Protein AF-A0A2N3EQJ9-F1 (afdb_monomer_lite)

Radius of gyration: 20.35 Å; chains: 1; bounding box: 54×27×64 Å

pLDDT: mean 93.15, std 9.68, range [48.84, 98.94]

Foldseek 3Di:
DAAEEQEEAAEDEEEFEDAAEREEFHHQAEYEHEYEYEFEGEQHESYEWEYAAEYEYDYHYEAEYQAERYEYEYEAYEYEYECAAAFEGEQYESYHAEYNHNYEYEYEYQYEAEYQAESYAHEYQAEEYEYEYEHEFEHAEALHESEEYYHNDQAHAYEYYYYYEAAFEYAHAEQYERYHAEYSYAHEYEYHYNHEQDYNDLRYQHESEAHEYENNAAYEYEALYEFETRQERYEYEYEHAHEYEYEYQEEYQPPHAHQHEDYHYEYEQYAYYYEYNEAAGHQAAPEAYEYNHNYAYYHYYDYFFAYNNVVPPPRPPHRYHYYYPNPHD

Sequence (329 aa):
ILATGTTVDVTRDGTVTGGTDGIVALAGDTASVTGTGDVSGTTGAGIVASGVNDVTVNRDGTVTGGTDGIVAETVDGALVVTAVQDVTGTTGAGIEAEAVGTGTVTVDGAGAVTGGLEGIFAQAQTGAVTVSGTGASTATDADGVAITGVIADGAATADLLIDRSGAITAQGSGASGGIVALNAGSGATTVITTGAVLLSDAGSTGAGILAQGTGGGAVAVTANGAVDGGATGIAAGAVGAGTVSVTTGAALGAGTAFVGNGIETVAEDGDTVITLGGDIFADADGINAVATGTGAVTVTGAGNVTGDADGSGDVTDDGISVTTASGAI

Structure (mmCIF, N/CA/C/O backbone):
data_AF-A0A2N3EQJ9-F1
#
_entry.id   AF-A0A2N3EQJ9-F1
#
loop_
_atom_site.group_PDB
_atom_site.id
_atom_site.type_symbol
_atom_site.label_atom_id
_atom_site.label_alt_id
_atom_site.label_comp_id
_atom_site.label_asym_id
_atom_site.label_entity_id
_atom_site.label_seq_id
_atom_site.pdbx_PDB_ins_code
_atom_site.Cartn_x
_atom_site.Cartn_y
_atom_site.Cartn_z
_atom_site.occupancy
_atom_site.B_iso_or_equiv
_atom_site.auth_seq_id
_atom_site.auth_comp_id
_atom_site.auth_asym_id
_atom_site.auth_atom_id
_atom_site.pdbx_PDB_model_num
ATOM 1 N N . ILE A 1 1 ? -17.750 3.365 22.486 1.00 93.69 1 ILE A N 1
ATOM 2 C CA . ILE A 1 1 ? -17.480 2.390 23.579 1.00 93.69 1 ILE A CA 1
ATOM 3 C C . ILE A 1 1 ? -16.052 2.617 24.036 1.00 93.69 1 ILE A C 1
ATOM 5 O O . ILE A 1 1 ? -15.219 2.803 23.168 1.00 93.69 1 ILE A O 1
ATOM 9 N N . LEU A 1 2 ? -15.775 2.620 25.341 1.00 97.25 2 LEU A N 1
ATOM 10 C CA . LEU A 1 2 ? -14.408 2.663 25.868 1.00 97.25 2 LEU A CA 1
ATOM 11 C C . LEU A 1 2 ? -14.199 1.458 26.785 1.00 97.25 2 LEU A C 1
ATOM 13 O O . LEU A 1 2 ? -14.944 1.296 27.752 1.00 97.25 2 LEU A O 1
ATOM 17 N N . ALA A 1 3 ? -13.206 0.633 26.471 1.00 97.56 3 ALA A N 1
ATOM 18 C CA . ALA A 1 3 ? -12.801 -0.519 27.259 1.00 97.56 3 ALA A CA 1
ATOM 19 C C . ALA A 1 3 ? -11.288 -0.469 27.500 1.00 97.56 3 ALA A C 1
ATOM 21 O O . ALA A 1 3 ? -10.511 -0.274 26.567 1.00 97.56 3 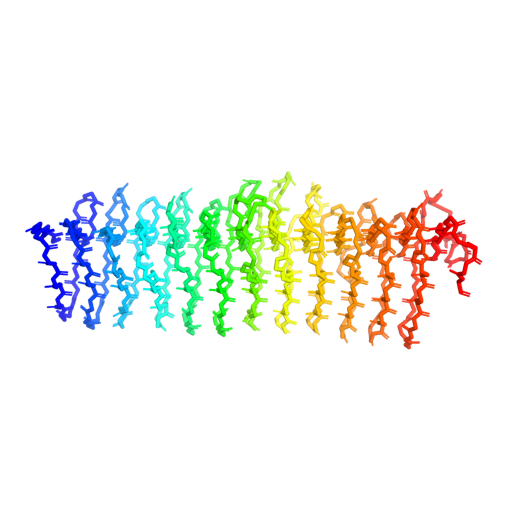ALA A O 1
ATOM 22 N N . THR A 1 4 ? -10.885 -0.630 28.760 1.00 98.19 4 THR A N 1
ATOM 23 C CA . THR A 1 4 ? -9.480 -0.661 29.171 1.00 98.19 4 THR A CA 1
ATOM 24 C C . THR A 1 4 ? -9.230 -1.835 30.114 1.00 98.19 4 THR A C 1
ATOM 26 O O . THR A 1 4 ? -10.112 -2.211 30.891 1.00 98.19 4 THR A O 1
ATOM 29 N N . GLY A 1 5 ? -8.045 -2.439 30.052 1.00 97.56 5 GLY A N 1
ATOM 30 C CA . GLY A 1 5 ? -7.717 -3.606 30.873 1.00 97.56 5 GLY A CA 1
ATOM 31 C C . GLY A 1 5 ? -6.385 -4.237 30.496 1.00 97.56 5 GLY A C 1
ATOM 32 O O . GLY A 1 5 ? -5.647 -3.694 29.686 1.00 97.56 5 GLY A O 1
ATOM 33 N N . THR A 1 6 ? -6.060 -5.386 31.089 1.00 97.62 6 THR A N 1
ATOM 34 C CA . THR A 1 6 ? -4.917 -6.196 30.635 1.00 97.62 6 THR A CA 1
ATOM 35 C C . THR A 1 6 ? -5.275 -6.885 29.324 1.00 97.62 6 THR A C 1
ATOM 37 O O . THR A 1 6 ? -4.623 -6.644 28.322 1.00 97.62 6 THR A O 1
ATOM 40 N N . THR A 1 7 ? -6.381 -7.627 29.316 1.00 98.12 7 THR A N 1
ATOM 41 C CA . THR A 1 7 ? -7.027 -8.146 28.106 1.00 98.12 7 THR A CA 1
ATOM 42 C C . THR A 1 7 ? -8.332 -7.395 27.896 1.00 98.12 7 THR A C 1
ATOM 44 O O . THR A 1 7 ? -9.098 -7.208 28.849 1.00 98.12 7 THR A O 1
ATOM 47 N N . VAL A 1 8 ? -8.584 -6.959 26.668 1.00 98.50 8 VAL A N 1
ATOM 48 C CA . VAL A 1 8 ? -9.807 -6.255 26.287 1.00 98.50 8 VAL A CA 1
ATOM 49 C C . VAL A 1 8 ? -10.469 -6.987 25.131 1.00 98.50 8 VAL A C 1
ATOM 51 O O . VAL A 1 8 ? -9.961 -6.961 24.020 1.00 98.50 8 VAL A O 1
ATOM 54 N N . ASP A 1 9 ? -11.645 -7.557 25.384 1.00 98.12 9 ASP A N 1
ATOM 55 C CA . ASP A 1 9 ? -12.506 -8.137 24.353 1.00 98.12 9 ASP A CA 1
ATOM 56 C C . ASP A 1 9 ? -13.793 -7.312 24.234 1.00 98.12 9 ASP A C 1
ATOM 58 O O . ASP A 1 9 ? -14.644 -7.307 25.130 1.00 98.12 9 ASP A O 1
ATOM 62 N N . VAL A 1 10 ? -13.951 -6.598 23.120 1.00 98.00 10 VAL A N 1
ATOM 63 C CA . VAL A 1 10 ? -15.170 -5.857 22.784 1.00 98.00 10 VAL A CA 1
ATOM 64 C C . VAL A 1 10 ? -15.923 -6.610 21.695 1.00 98.00 10 VAL A C 1
ATOM 66 O O . VAL A 1 10 ? -15.609 -6.491 20.516 1.00 98.00 10 VAL A O 1
ATOM 69 N N . THR A 1 11 ? -16.973 -7.337 22.077 1.00 97.06 11 THR A N 1
ATOM 70 C CA . THR A 1 11 ? -17.914 -7.950 21.125 1.00 97.06 11 THR A CA 1
ATOM 71 C C . THR A 1 11 ? -19.249 -7.220 21.176 1.00 97.06 11 THR A C 1
ATOM 73 O O . THR A 1 11 ? -19.951 -7.263 22.192 1.00 97.06 11 THR A O 1
ATOM 76 N N . ARG A 1 12 ? -19.621 -6.527 20.093 1.00 93.62 12 ARG A N 1
ATOM 77 C CA . ARG A 1 12 ? -20.864 -5.741 20.056 1.00 93.62 12 ARG A CA 1
ATOM 78 C C . ARG A 1 12 ? -21.582 -5.808 18.711 1.00 93.62 12 ARG A C 1
ATOM 80 O O . ARG A 1 12 ? -21.056 -5.342 17.707 1.00 93.62 12 ARG A O 1
ATOM 87 N N . ASP A 1 13 ? -22.839 -6.251 18.763 1.00 95.75 13 ASP A N 1
ATOM 88 C CA . ASP A 1 13 ? -23.757 -6.262 17.616 1.00 95.75 13 ASP A CA 1
ATOM 89 C C . ASP A 1 13 ? -24.617 -4.991 17.480 1.00 95.75 13 ASP A C 1
ATOM 91 O O . ASP A 1 13 ? -25.011 -4.376 18.465 1.00 95.75 13 ASP A O 1
ATOM 95 N N . GLY A 1 14 ? -25.021 -4.624 16.271 1.00 95.19 14 GLY A N 1
ATOM 96 C CA . GLY A 1 14 ? -25.748 -3.391 15.972 1.00 95.19 14 GLY A CA 1
ATOM 97 C C . GLY A 1 14 ? -24.866 -2.139 15.941 1.00 95.19 14 GLY A C 1
ATOM 98 O O . GLY A 1 14 ? -23.657 -2.190 16.159 1.00 95.19 14 GLY A O 1
ATOM 99 N N . THR A 1 15 ? -25.502 -1.001 15.658 1.00 97.69 15 THR A N 1
ATOM 100 C CA . THR A 1 15 ? -24.805 0.264 15.406 1.00 97.69 15 THR A CA 1
ATOM 101 C C . THR A 1 15 ? -24.168 0.849 16.669 1.00 97.69 15 THR A C 1
ATOM 103 O O . THR A 1 15 ? -24.809 0.944 17.723 1.00 97.69 15 THR A O 1
ATOM 106 N N . VAL A 1 16 ? -22.920 1.297 16.548 1.00 98.06 16 VAL A N 1
ATOM 107 C CA . VAL A 1 16 ? -22.188 2.065 17.557 1.00 98.06 16 VAL A CA 1
ATOM 108 C C . VAL A 1 16 ? -21.846 3.430 16.974 1.00 98.06 16 VAL A C 1
ATOM 110 O O . VAL A 1 16 ? -21.212 3.522 15.931 1.00 98.06 16 VAL A O 1
ATOM 113 N N . THR A 1 17 ? -22.222 4.498 17.670 1.00 97.69 17 THR A N 1
ATOM 114 C CA . THR A 1 17 ? -21.826 5.863 17.308 1.00 97.69 17 THR A CA 1
ATOM 115 C C . THR A 1 17 ? -21.203 6.525 18.523 1.00 97.69 17 THR A C 1
ATOM 117 O O . THR A 1 17 ? -21.845 6.638 19.571 1.00 97.69 17 THR A O 1
ATOM 120 N N . GLY A 1 18 ? -19.945 6.926 18.401 1.00 96.31 18 GLY A N 1
ATOM 121 C CA . GLY A 1 18 ? -19.240 7.702 19.408 1.00 96.31 18 GLY A CA 1
ATOM 122 C C . GLY A 1 18 ? -19.034 9.144 18.965 1.00 96.31 18 GLY A C 1
ATOM 123 O O . GLY A 1 18 ? -19.022 9.436 17.775 1.00 96.31 18 GLY A O 1
ATOM 124 N N . GLY A 1 19 ? -18.892 10.054 19.934 1.00 94.38 19 GLY A N 1
ATOM 125 C CA . GLY A 1 19 ? -18.573 11.456 19.655 1.00 94.38 19 GLY A CA 1
ATOM 126 C C . GLY A 1 19 ? -17.197 11.568 19.003 1.00 94.38 19 GLY A C 1
ATOM 127 O O . GLY A 1 19 ? -17.099 11.796 17.806 1.00 94.38 19 GLY A O 1
ATOM 128 N N . THR A 1 20 ? -16.131 11.343 19.766 1.00 97.19 20 THR A N 1
ATOM 129 C CA . THR A 1 20 ? -14.784 11.282 19.187 1.00 97.19 20 THR A CA 1
ATOM 130 C C . THR A 1 20 ? -14.608 9.977 18.419 1.00 97.19 20 THR A C 1
ATOM 132 O O . THR A 1 20 ? -14.697 9.984 17.194 1.00 97.19 20 THR A O 1
ATOM 135 N N . ASP A 1 21 ? -14.494 8.865 19.146 1.00 98.44 21 ASP A N 1
ATOM 136 C CA . ASP A 1 21 ? -14.239 7.547 18.568 1.00 98.44 21 ASP A CA 1
ATOM 137 C C . ASP A 1 21 ? -15.435 6.610 18.742 1.00 98.44 21 ASP A C 1
ATOM 139 O O . ASP A 1 21 ? -16.114 6.641 19.778 1.00 98.44 21 ASP A O 1
ATOM 143 N N . GLY A 1 22 ? -15.681 5.739 17.762 1.00 98.38 22 GLY A N 1
ATOM 144 C CA . GLY A 1 22 ? -16.775 4.767 17.815 1.00 98.38 22 GLY A CA 1
ATOM 145 C C . GLY A 1 22 ? -16.549 3.699 18.888 1.00 98.38 22 GLY A C 1
ATOM 146 O O . GLY A 1 22 ? -17.322 3.590 19.851 1.00 98.38 22 GLY A O 1
ATOM 147 N N . ILE A 1 23 ? -15.476 2.920 18.760 1.00 98.69 23 ILE A N 1
ATOM 148 C CA . ILE A 1 23 ? -15.026 1.917 19.739 1.00 98.69 23 ILE A CA 1
ATOM 149 C C . ILE A 1 23 ? -13.556 2.166 20.075 1.00 98.69 23 ILE A C 1
ATOM 151 O O . ILE A 1 23 ? -12.748 2.334 19.179 1.00 98.69 23 ILE A O 1
ATOM 155 N N . VAL A 1 24 ? -13.211 2.134 21.361 1.00 98.62 24 VAL A N 1
ATOM 156 C CA . VAL A 1 24 ? -11.841 2.251 21.866 1.00 98.62 24 VAL A CA 1
ATOM 157 C C . VAL A 1 24 ? -11.557 1.062 22.783 1.00 98.62 24 VAL A C 1
ATOM 159 O O . VAL A 1 24 ? -12.223 0.907 23.813 1.00 98.62 24 VAL A O 1
ATOM 162 N N . ALA A 1 25 ? -10.592 0.227 22.405 1.00 98.62 25 ALA A N 1
ATOM 163 C CA . ALA A 1 25 ? -10.136 -0.957 23.127 1.00 98.62 25 ALA A CA 1
ATOM 164 C C . ALA A 1 25 ? -8.636 -0.832 23.436 1.00 98.62 25 ALA A C 1
ATOM 166 O O . ALA A 1 25 ? -7.800 -1.069 22.570 1.00 98.62 25 ALA A O 1
ATOM 167 N N . LEU A 1 26 ? -8.295 -0.444 24.669 1.00 98.50 26 LEU A N 1
ATOM 168 C CA . LEU A 1 26 ? -6.904 -0.248 25.097 1.00 98.50 26 LEU A CA 1
ATOM 169 C C . LEU A 1 26 ? -6.502 -1.333 26.094 1.00 98.50 26 LEU A C 1
ATOM 171 O O . LEU A 1 26 ? -6.910 -1.309 27.261 1.00 98.50 26 LEU A O 1
ATOM 175 N N . ALA A 1 27 ? -5.707 -2.284 25.631 1.00 98.25 27 ALA A N 1
ATOM 176 C CA . ALA A 1 27 ? -5.209 -3.394 26.415 1.00 98.25 27 ALA A CA 1
ATOM 177 C C . ALA A 1 27 ? -3.749 -3.183 26.831 1.00 98.25 27 ALA A C 1
ATOM 179 O O . ALA A 1 27 ? -2.941 -2.633 26.092 1.00 98.25 27 ALA A O 1
ATOM 180 N N . GLY A 1 28 ? -3.394 -3.660 28.021 1.00 97.62 28 GLY A N 1
ATOM 181 C CA . GLY A 1 28 ? -1.996 -3.795 28.437 1.00 97.62 28 GLY A CA 1
ATOM 182 C C . GLY A 1 28 ? -1.311 -5.046 27.878 1.00 97.62 28 GLY A C 1
ATOM 183 O O . GLY A 1 28 ? -0.105 -5.179 28.031 1.00 97.62 28 GLY A O 1
ATOM 184 N N . ASP A 1 29 ? -2.078 -5.966 27.292 1.00 98.12 29 ASP A N 1
ATOM 185 C CA . ASP A 1 29 ? -1.626 -7.235 26.722 1.00 98.12 29 ASP A CA 1
ATOM 186 C C . ASP A 1 29 ? -2.327 -7.466 25.374 1.00 98.12 29 ASP A C 1
ATOM 188 O O . ASP A 1 29 ? -1.781 -7.101 24.341 1.00 98.12 29 ASP A O 1
ATOM 192 N N . THR A 1 30 ? -3.569 -7.955 25.366 1.00 98.31 30 THR A N 1
ATOM 193 C CA . THR A 1 30 ? -4.297 -8.349 24.144 1.00 98.31 30 THR A CA 1
ATOM 194 C C . THR A 1 30 ? -5.587 -7.554 23.950 1.00 98.31 30 THR A C 1
ATOM 196 O O . THR A 1 30 ? -6.361 -7.389 24.899 1.00 98.31 30 THR A O 1
ATOM 199 N N . ALA A 1 31 ? -5.849 -7.080 22.728 1.00 98.62 31 ALA A N 1
ATOM 200 C CA . ALA A 1 31 ? -7.066 -6.339 22.384 1.00 98.62 31 ALA A CA 1
ATOM 201 C C . ALA A 1 31 ? -7.824 -6.997 21.226 1.00 98.62 31 ALA A C 1
ATOM 203 O O . ALA A 1 31 ? -7.252 -7.323 20.192 1.00 98.62 31 ALA A O 1
ATOM 204 N N . SER A 1 32 ? -9.138 -7.138 21.364 1.00 98.56 32 SER A N 1
ATOM 205 C CA . SER A 1 32 ? -10.013 -7.675 20.327 1.00 98.56 32 SER A CA 1
ATOM 206 C C . SER A 1 32 ? -11.267 -6.825 20.177 1.00 98.56 32 SER A C 1
ATOM 208 O O . SER A 1 32 ? -11.946 -6.511 21.158 1.00 98.56 32 SER A O 1
ATOM 210 N N . VAL A 1 33 ? -11.605 -6.465 18.940 1.00 98.62 33 VAL A N 1
ATOM 211 C CA . VAL A 1 33 ? -12.857 -5.792 18.579 1.00 98.62 33 VAL A CA 1
ATOM 212 C C . VAL A 1 33 ? -13.576 -6.615 17.516 1.00 98.62 33 VAL A C 1
ATOM 214 O O . VAL A 1 33 ? -13.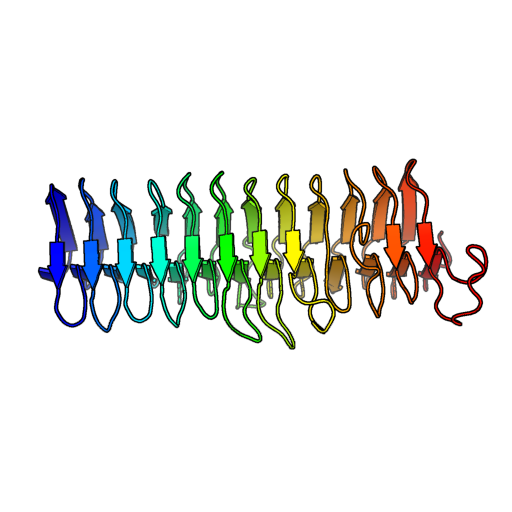102 -6.761 16.391 1.00 98.62 33 VAL A O 1
ATOM 217 N N . THR A 1 34 ? -14.744 -7.149 17.873 1.00 98.12 34 THR A N 1
ATOM 218 C CA . THR A 1 34 ? -15.557 -8.036 17.028 1.00 98.12 34 THR A CA 1
ATOM 219 C C . THR A 1 34 ? -17.055 -7.714 17.107 1.00 98.12 34 THR A C 1
ATOM 221 O O . THR A 1 34 ? -17.507 -6.921 17.940 1.00 98.12 34 THR A O 1
ATOM 224 N N . GLY A 1 35 ? -17.854 -8.333 16.236 1.00 96.69 35 GLY A N 1
ATOM 225 C CA . GLY A 1 35 ? -19.320 -8.222 16.223 1.00 96.69 35 GLY A CA 1
ATOM 226 C C . GLY A 1 35 ? -19.881 -7.773 14.874 1.00 96.69 35 GLY A C 1
ATOM 227 O O . GLY A 1 35 ? -19.134 -7.657 13.899 1.00 96.69 35 GLY A O 1
ATOM 228 N N . THR A 1 36 ? -21.193 -7.511 14.838 1.00 97.12 36 THR A N 1
ATOM 229 C CA . THR A 1 36 ? -21.965 -7.181 13.613 1.00 97.12 36 THR A CA 1
ATOM 230 C C . THR A 1 36 ? -22.629 -5.793 13.632 1.00 97.12 36 THR A C 1
ATOM 232 O O . THR A 1 36 ? -22.979 -5.296 14.692 1.00 97.12 36 THR A O 1
ATOM 235 N N . GLY A 1 37 ? -22.802 -5.100 12.501 1.00 97.56 37 GLY A N 1
ATOM 236 C CA . GLY A 1 37 ? -23.393 -3.743 12.411 1.00 97.56 37 GLY A CA 1
ATOM 237 C C . GLY A 1 37 ? -22.393 -2.574 12.374 1.00 97.56 37 GLY A C 1
ATOM 238 O O . GLY A 1 37 ? -21.197 -2.769 12.532 1.00 97.56 37 GLY A O 1
ATOM 239 N N . ASP A 1 38 ? -22.865 -1.354 12.138 1.00 98.50 38 ASP A N 1
ATOM 240 C CA . ASP A 1 38 ? -21.956 -0.256 11.771 1.00 98.50 38 ASP A CA 1
ATOM 241 C C . ASP A 1 38 ? -21.285 0.409 12.980 1.00 98.50 38 ASP A C 1
ATOM 243 O O . ASP A 1 38 ? -21.875 0.516 14.059 1.00 98.50 38 ASP A O 1
ATOM 247 N N . VAL A 1 39 ? -20.065 0.910 12.802 1.00 98.75 39 VAL A N 1
ATOM 248 C CA . VAL A 1 39 ? -19.329 1.668 13.821 1.00 98.75 39 VAL A CA 1
ATOM 249 C C . VAL A 1 39 ? -18.940 3.028 13.259 1.00 98.75 39 VAL A C 1
ATOM 251 O O . VAL A 1 39 ? -18.337 3.110 12.196 1.00 98.75 39 VAL A O 1
ATOM 254 N N . SER A 1 40 ? -19.254 4.099 13.985 1.00 98.56 40 SER A N 1
ATOM 255 C CA . SER A 1 40 ? -18.893 5.461 13.599 1.00 98.56 40 SER A CA 1
ATOM 256 C C . SER A 1 40 ? -18.256 6.241 14.749 1.00 98.56 40 SER A C 1
ATOM 258 O O . SER A 1 40 ? -18.827 6.308 15.842 1.00 98.56 40 SER A O 1
ATOM 260 N N . GLY A 1 41 ? -17.097 6.850 14.494 1.00 98.38 41 GLY A N 1
ATOM 261 C CA . GLY A 1 41 ? -16.531 7.949 15.283 1.00 98.38 41 GLY A CA 1
ATOM 262 C C . GLY A 1 41 ? -16.716 9.262 14.527 1.00 98.38 41 GLY A C 1
ATOM 263 O O . GLY A 1 41 ? -16.362 9.341 13.354 1.00 98.38 41 GLY A O 1
ATOM 264 N N . THR A 1 42 ? -17.318 10.287 15.146 1.00 97.25 42 THR A N 1
ATOM 265 C CA . THR A 1 42 ? -17.690 11.499 14.384 1.00 97.25 42 THR A CA 1
ATOM 266 C C . THR A 1 42 ? -16.528 12.448 14.120 1.00 97.25 42 THR A C 1
ATOM 268 O O . THR A 1 42 ? -16.537 13.125 13.096 1.00 97.25 42 THR A O 1
ATOM 271 N N . THR A 1 43 ? -15.540 12.518 15.017 1.00 97.81 43 THR A N 1
ATOM 272 C CA . THR A 1 43 ? -14.376 13.410 14.844 1.00 97.81 43 THR A CA 1
ATOM 273 C C . THR A 1 43 ? -13.029 12.708 14.943 1.00 97.81 43 THR A C 1
ATOM 275 O O . THR A 1 43 ? -12.035 13.324 14.591 1.00 97.81 43 THR A O 1
ATOM 278 N N . GLY A 1 44 ? -12.983 11.490 15.481 1.00 98.31 44 GLY A N 1
ATOM 279 C CA . GLY A 1 44 ? -11.783 10.662 15.592 1.00 98.31 44 GLY A CA 1
ATOM 280 C C . GLY A 1 44 ? -11.950 9.379 14.791 1.00 98.31 44 GLY A C 1
ATOM 281 O O . GLY A 1 44 ? -12.576 9.392 13.726 1.00 98.31 44 GLY A O 1
ATOM 282 N N . ALA A 1 45 ? -11.440 8.273 15.318 1.00 98.75 45 ALA A N 1
ATOM 283 C CA . ALA A 1 45 ? -11.443 7.012 14.602 1.00 98.75 45 ALA A CA 1
ATOM 284 C C . ALA A 1 45 ? -12.778 6.263 14.726 1.00 98.75 45 ALA A C 1
ATOM 286 O O . ALA A 1 45 ? -13.487 6.344 15.736 1.00 98.75 45 ALA A O 1
ATOM 287 N N . GLY A 1 46 ? -13.125 5.462 13.721 1.00 98.75 46 GLY A N 1
ATOM 288 C CA . GLY A 1 46 ? -14.225 4.506 13.856 1.00 98.75 46 GLY A CA 1
ATOM 289 C C . GLY A 1 46 ? -13.929 3.497 14.969 1.00 98.75 46 GLY A C 1
ATOM 290 O O . GLY A 1 46 ? -14.716 3.337 15.910 1.00 98.75 46 GLY A O 1
ATOM 291 N N . ILE A 1 47 ? -12.762 2.858 14.895 1.00 98.88 47 ILE A N 1
ATOM 292 C CA . ILE A 1 47 ? -12.260 1.909 15.895 1.00 98.88 47 ILE A CA 1
ATOM 293 C C . ILE A 1 47 ? -10.810 2.250 16.245 1.00 98.88 47 ILE A C 1
ATOM 295 O O . ILE A 1 47 ? -9.999 2.448 15.351 1.00 98.88 47 ILE A O 1
ATOM 299 N N . VAL A 1 48 ? -10.486 2.242 17.537 1.00 98.81 48 VAL A N 1
ATOM 300 C CA . VAL A 1 48 ? -9.118 2.236 18.070 1.00 98.81 48 VAL A CA 1
ATOM 301 C C . VAL A 1 48 ? -8.911 0.942 18.852 1.00 98.81 48 VAL A C 1
ATOM 303 O O . VAL A 1 48 ? -9.674 0.665 19.784 1.00 98.81 48 VAL A O 1
ATOM 306 N N . ALA A 1 49 ? -7.892 0.159 18.506 1.00 98.75 49 ALA A N 1
ATOM 307 C CA . ALA A 1 49 ? -7.509 -1.058 19.220 1.00 98.75 49 ALA A CA 1
ATOM 308 C C . ALA A 1 49 ? -5.993 -1.088 19.457 1.00 98.75 49 ALA A C 1
ATOM 310 O O . ALA A 1 49 ? -5.221 -0.988 18.515 1.00 98.75 49 ALA A O 1
ATOM 311 N N . SER A 1 50 ? -5.558 -1.234 20.708 1.00 98.62 50 SER A N 1
ATOM 312 C CA . SER A 1 50 ? -4.131 -1.233 21.055 1.00 98.62 50 SER A CA 1
ATOM 313 C C . SER A 1 50 ? -3.819 -2.273 22.128 1.00 98.62 50 SER A C 1
ATOM 315 O O . SER A 1 50 ? -4.617 -2.462 23.051 1.00 98.62 50 SER A O 1
ATOM 317 N N . GLY A 1 51 ? -2.676 -2.946 22.001 1.00 98.25 51 GLY A N 1
ATOM 318 C CA . GLY A 1 51 ? -2.186 -3.981 22.912 1.00 98.25 51 GLY A CA 1
ATOM 319 C C . GLY A 1 51 ? -0.672 -4.176 22.802 1.00 98.25 51 GLY A C 1
ATOM 320 O O . GLY A 1 51 ? -0.037 -3.680 21.881 1.00 98.25 51 GLY A O 1
ATOM 321 N N . VAL A 1 52 ? -0.064 -4.894 23.746 1.00 98.12 52 VAL A N 1
ATOM 322 C CA . VAL A 1 52 ? 1.361 -5.277 23.656 1.00 98.12 52 VAL A CA 1
ATOM 323 C C . VAL A 1 52 ? 1.525 -6.521 22.790 1.00 98.12 52 VAL A C 1
ATOM 325 O O . VAL A 1 52 ? 2.433 -6.601 21.970 1.00 98.12 52 VAL A O 1
ATOM 328 N N . ASN A 1 53 ? 0.636 -7.489 22.970 1.00 98.06 53 ASN A N 1
ATOM 329 C CA . ASN A 1 53 ? 0.569 -8.722 22.212 1.00 98.06 53 ASN A CA 1
ATOM 330 C C . ASN A 1 53 ? -0.556 -8.612 21.176 1.00 98.06 53 ASN A C 1
ATOM 332 O O . ASN A 1 53 ? -0.713 -7.576 20.536 1.00 98.06 53 ASN A O 1
ATOM 336 N N . ASP A 1 54 ? -1.295 -9.689 20.940 1.00 98.50 54 ASP A N 1
ATOM 337 C CA . ASP A 1 54 ? -2.193 -9.771 19.797 1.00 98.50 54 ASP A CA 1
ATOM 338 C C . ASP A 1 54 ? -3.286 -8.696 19.825 1.00 98.50 54 ASP A C 1
ATOM 340 O O . ASP A 1 54 ? -3.972 -8.482 20.834 1.00 98.50 54 ASP A O 1
ATOM 344 N N . VAL A 1 55 ? -3.461 -8.050 18.673 1.00 98.88 55 VAL A N 1
ATOM 345 C CA . VAL A 1 55 ? -4.524 -7.083 18.419 1.00 98.88 55 VAL A CA 1
ATOM 346 C C . VAL A 1 55 ? -5.339 -7.555 17.231 1.00 98.88 55 VAL A C 1
ATOM 348 O O . VAL A 1 55 ? -4.813 -7.794 16.151 1.00 98.88 55 VAL A O 1
ATOM 351 N N . THR A 1 56 ? -6.642 -7.722 17.421 1.00 98.75 56 THR A N 1
ATOM 352 C CA . THR A 1 56 ? -7.551 -8.169 16.362 1.00 98.75 56 THR A CA 1
ATOM 353 C C . THR A 1 56 ? -8.712 -7.201 16.209 1.00 98.75 56 THR A C 1
ATOM 355 O O . THR A 1 56 ? -9.443 -6.933 17.160 1.00 98.75 56 THR A O 1
ATOM 358 N N . VAL A 1 57 ? -8.943 -6.731 14.988 1.00 98.81 57 VAL A N 1
ATOM 359 C CA . VAL A 1 57 ? -10.154 -6.001 14.607 1.00 98.81 57 VAL A CA 1
ATOM 360 C C . VAL A 1 57 ? -10.823 -6.767 13.474 1.00 98.81 57 VAL A C 1
ATOM 362 O O . VAL A 1 57 ? -10.345 -6.772 12.347 1.00 98.81 57 VAL A O 1
ATOM 365 N N . ASN A 1 58 ? -11.940 -7.428 13.767 1.00 98.06 58 ASN A N 1
ATOM 366 C CA . ASN A 1 58 ? -12.711 -8.176 12.776 1.00 98.06 58 ASN A CA 1
ATOM 367 C C . ASN A 1 58 ? -14.187 -7.821 12.923 1.00 98.06 58 ASN A C 1
ATOM 369 O O . ASN A 1 58 ? -14.911 -8.391 13.749 1.00 98.06 58 ASN A O 1
ATOM 373 N N . ARG A 1 59 ? -14.611 -6.814 12.157 1.00 96.12 59 ARG A N 1
ATOM 374 C CA . ARG A 1 59 ? -15.919 -6.191 12.311 1.00 96.12 59 ARG A CA 1
ATOM 375 C C . ARG A 1 59 ? -16.779 -6.401 11.074 1.00 96.12 59 ARG A C 1
ATOM 377 O O . ARG A 1 59 ? -16.458 -5.915 9.999 1.00 96.12 59 ARG A O 1
ATOM 384 N N . ASP A 1 60 ? -17.916 -7.070 11.257 1.00 96.81 60 ASP A N 1
ATOM 385 C CA . ASP A 1 60 ? -18.893 -7.305 10.190 1.00 96.81 60 ASP A CA 1
ATOM 386 C C . ASP A 1 60 ? -19.935 -6.177 10.143 1.00 96.81 60 ASP A C 1
ATOM 388 O O . ASP A 1 60 ? -21.049 -6.270 10.663 1.00 96.81 60 ASP A O 1
ATOM 392 N N . GLY A 1 61 ? -19.516 -5.032 9.623 1.00 97.62 61 GLY A N 1
ATOM 393 C CA . GLY A 1 61 ? -20.339 -3.843 9.425 1.00 97.62 61 GLY A CA 1
ATOM 394 C C . GLY A 1 61 ? -19.468 -2.671 9.009 1.00 97.62 61 GLY A C 1
ATOM 395 O O . GLY A 1 61 ? -18.248 -2.736 9.166 1.00 97.62 61 GLY A O 1
ATOM 396 N N . THR A 1 62 ? -20.065 -1.622 8.444 1.00 98.50 62 THR A N 1
ATOM 397 C CA . THR A 1 62 ? -19.253 -0.516 7.924 1.00 98.50 62 THR A CA 1
ATOM 398 C C . THR A 1 62 ? -18.590 0.229 9.074 1.00 98.50 62 THR A C 1
ATOM 400 O O . THR A 1 62 ? -19.243 0.500 10.087 1.00 98.50 62 THR A O 1
ATOM 403 N N . VAL A 1 63 ? -17.322 0.593 8.916 1.00 98.88 63 VAL A N 1
ATOM 404 C CA . VAL A 1 63 ? -16.585 1.383 9.906 1.00 98.88 63 VAL A CA 1
ATOM 405 C C . VAL A 1 63 ? -16.269 2.750 9.318 1.00 98.88 63 VAL A C 1
ATOM 407 O O . VAL A 1 63 ? -15.705 2.848 8.234 1.00 98.88 63 VAL A O 1
ATOM 410 N N . THR A 1 64 ? -16.624 3.819 10.024 1.00 98.81 64 THR A N 1
ATOM 411 C CA . THR A 1 64 ? -16.380 5.193 9.568 1.00 98.81 64 THR A CA 1
ATOM 412 C C . THR A 1 64 ? -15.766 6.036 10.677 1.00 98.81 64 THR A C 1
ATOM 414 O O . THR A 1 64 ? -16.334 6.132 11.765 1.00 98.81 64 THR A O 1
ATOM 417 N N . GLY A 1 65 ? -14.647 6.693 10.397 1.00 98.75 65 GLY A N 1
ATOM 418 C CA . GLY A 1 65 ? -14.066 7.710 11.267 1.00 98.75 65 GLY A CA 1
ATOM 419 C C . GLY A 1 65 ? -13.988 9.080 10.610 1.00 98.75 65 GLY A C 1
ATOM 420 O O . GLY A 1 65 ? -13.874 9.218 9.389 1.00 98.75 65 GLY A O 1
ATOM 421 N N . GLY A 1 66 ? -14.041 10.107 11.454 1.00 98.50 66 GLY A N 1
ATOM 422 C CA . GLY A 1 66 ? -13.764 11.485 11.071 1.00 98.50 66 GLY A CA 1
ATOM 423 C C . GLY A 1 66 ? -12.290 11.710 10.726 1.00 98.50 66 GLY A C 1
ATOM 424 O O . GLY A 1 66 ? -12.016 12.499 9.830 1.00 98.50 66 GLY A O 1
ATOM 425 N N . THR A 1 67 ? -11.363 10.996 11.376 1.00 98.38 67 THR A N 1
ATOM 426 C CA . THR A 1 67 ? -9.955 10.925 10.946 1.00 98.38 67 THR A CA 1
ATOM 427 C C . THR A 1 67 ? -9.713 9.617 10.210 1.00 98.38 67 THR A C 1
ATOM 429 O O . THR A 1 67 ? -9.680 9.618 8.979 1.00 98.38 67 THR A O 1
ATOM 432 N N . ASP A 1 68 ? -9.683 8.514 10.952 1.00 98.88 68 ASP A N 1
ATOM 433 C CA . ASP A 1 68 ? -9.262 7.198 10.483 1.00 98.88 68 ASP A CA 1
ATOM 434 C C . ASP A 1 68 ? -10.402 6.194 10.608 1.00 98.88 68 ASP A C 1
ATOM 436 O O . ASP A 1 68 ? -11.168 6.223 11.572 1.00 98.88 68 ASP A O 1
ATOM 440 N N . GLY A 1 69 ? -10.548 5.269 9.667 1.00 98.81 69 GLY A N 1
ATOM 441 C CA . GLY A 1 69 ? -11.566 4.229 9.810 1.00 98.81 69 GLY A CA 1
ATOM 442 C C . GLY A 1 69 ? -11.243 3.327 11.002 1.00 98.81 69 GLY A C 1
ATOM 443 O O . GLY A 1 69 ? -12.021 3.224 11.957 1.00 98.81 69 GLY A O 1
ATOM 444 N N . ILE A 1 70 ? -10.068 2.704 10.960 1.00 98.94 70 ILE A N 1
ATOM 445 C CA . ILE A 1 70 ? -9.548 1.818 12.003 1.00 98.94 70 ILE A CA 1
ATOM 446 C C . ILE A 1 70 ? -8.103 2.208 12.305 1.00 98.94 70 ILE A C 1
ATOM 448 O O . ILE A 1 70 ? -7.293 2.258 11.389 1.00 98.94 70 ILE A O 1
ATOM 452 N N . VAL A 1 71 ? -7.789 2.393 13.586 1.00 98.88 71 VAL A N 1
ATOM 453 C CA . VAL A 1 71 ? -6.422 2.4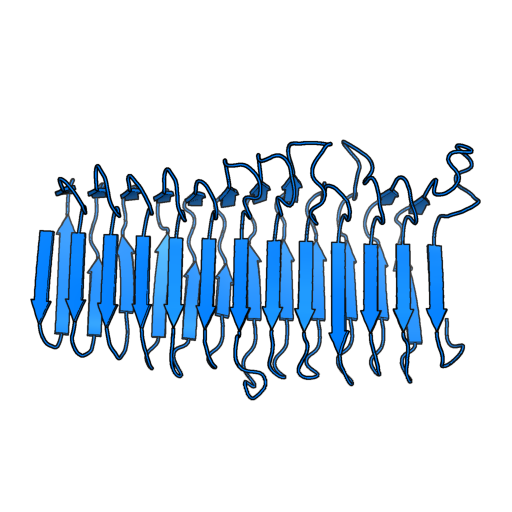78 14.110 1.00 98.88 71 VAL A CA 1
ATOM 454 C C . VAL A 1 71 ? -6.171 1.239 14.962 1.00 98.88 71 VAL A C 1
ATOM 456 O O . VAL A 1 71 ? -6.881 0.996 15.945 1.00 98.88 71 VAL A O 1
ATOM 459 N N . ALA A 1 72 ? -5.184 0.438 14.579 1.00 98.81 72 ALA A N 1
ATOM 460 C CA . ALA A 1 72 ? -4.754 -0.746 15.304 1.00 98.81 72 ALA A CA 1
ATOM 461 C C . ALA A 1 72 ? -3.249 -0.674 15.584 1.00 98.81 72 ALA A C 1
ATOM 463 O O . ALA A 1 72 ? -2.469 -0.387 14.681 1.00 98.81 72 ALA A O 1
ATOM 464 N N . GLU A 1 73 ? -2.845 -0.974 16.818 1.00 98.75 73 GLU A N 1
ATOM 465 C CA . GLU A 1 73 ? -1.440 -0.912 17.234 1.00 98.75 73 GLU A CA 1
ATOM 466 C C . GLU A 1 73 ? -1.062 -2.111 18.111 1.00 98.75 73 GLU A C 1
ATOM 468 O O . GLU A 1 73 ? -1.754 -2.417 19.083 1.00 98.75 73 GLU A O 1
ATOM 473 N N . THR A 1 74 ? 0.051 -2.775 17.804 1.00 98.56 74 THR A N 1
ATOM 474 C CA . THR A 1 74 ? 0.673 -3.787 18.670 1.00 98.56 74 THR A CA 1
ATOM 475 C C . THR A 1 74 ? 2.152 -3.485 18.902 1.00 98.56 74 THR A C 1
ATOM 477 O O . THR A 1 74 ? 2.771 -2.711 18.173 1.00 98.56 74 THR A O 1
ATOM 480 N N . VAL A 1 75 ? 2.754 -4.140 19.891 1.00 97.69 75 VAL A N 1
ATOM 481 C CA . VAL A 1 75 ? 4.208 -4.143 20.071 1.00 97.69 75 VAL A CA 1
ATOM 482 C C . VAL A 1 75 ? 4.788 -5.430 19.481 1.00 97.69 75 VAL A C 1
ATOM 484 O O . VAL A 1 75 ? 5.413 -5.412 18.421 1.00 97.69 75 VAL A O 1
ATOM 487 N N . ASP A 1 76 ? 4.540 -6.567 20.124 1.00 96.12 76 ASP A N 1
ATOM 488 C CA . ASP A 1 76 ? 5.228 -7.831 19.846 1.00 96.12 76 ASP A CA 1
ATOM 489 C C . ASP A 1 76 ? 4.313 -8.928 19.284 1.00 96.12 76 ASP A C 1
ATOM 491 O O . ASP A 1 76 ? 4.815 -9.951 18.810 1.00 96.12 76 ASP A O 1
ATOM 495 N N . GLY A 1 77 ? 2.989 -8.752 19.355 1.00 96.75 77 GLY A N 1
ATOM 496 C CA . GLY A 1 77 ? 2.010 -9.755 18.928 1.00 96.75 77 GLY A CA 1
ATOM 497 C C . GLY A 1 77 ? 1.580 -9.635 17.471 1.00 96.75 77 GLY A C 1
ATOM 498 O O . GLY A 1 77 ? 2.049 -8.790 16.714 1.00 96.75 77 GLY A O 1
ATOM 499 N N . ALA A 1 78 ? 0.669 -10.505 17.050 1.00 98.44 78 ALA A N 1
ATOM 500 C CA . ALA A 1 78 ? 0.056 -10.384 15.736 1.00 98.44 78 ALA A CA 1
ATOM 501 C C . ALA A 1 78 ? -1.025 -9.297 15.757 1.00 98.44 78 ALA A C 1
ATOM 503 O O . ALA A 1 78 ? -1.969 -9.359 16.546 1.00 98.44 78 ALA A O 1
ATOM 504 N N . LEU A 1 79 ? -0.907 -8.325 14.859 1.00 98.88 79 LEU A N 1
ATOM 505 C CA . LEU A 1 79 ? -1.958 -7.370 14.552 1.00 98.88 79 LEU A CA 1
ATOM 506 C C . LEU A 1 79 ? -2.700 -7.844 13.307 1.00 98.88 79 LEU A C 1
ATOM 508 O O . LEU A 1 79 ? -2.114 -7.976 12.232 1.00 98.88 79 LEU A O 1
ATOM 512 N N . VAL A 1 80 ? -4.000 -8.084 13.453 1.00 98.88 80 VAL A N 1
ATOM 513 C CA . VAL A 1 80 ? -4.884 -8.506 12.366 1.00 98.88 80 VAL A CA 1
ATOM 514 C C . VAL A 1 80 ? -6.067 -7.552 12.262 1.00 98.88 80 VAL A C 1
ATOM 516 O O . VAL A 1 80 ? -6.856 -7.429 13.200 1.00 98.88 80 VAL A O 1
ATOM 519 N N . VAL A 1 81 ? -6.227 -6.909 11.107 1.00 98.88 81 VAL A N 1
ATOM 520 C CA . VAL A 1 81 ? -7.423 -6.135 10.754 1.00 98.88 81 VAL A CA 1
ATOM 521 C C . VAL A 1 81 ? -8.097 -6.783 9.551 1.00 98.88 81 VAL A C 1
ATOM 523 O O . VAL A 1 81 ? -7.517 -6.835 8.471 1.00 98.88 81 VAL A O 1
ATOM 526 N N . THR A 1 82 ? -9.343 -7.218 9.720 1.00 98.62 82 THR A N 1
ATOM 527 C CA . THR A 1 82 ? -10.170 -7.757 8.635 1.00 98.62 82 THR A CA 1
ATOM 528 C C . THR A 1 82 ? -11.283 -6.774 8.288 1.00 98.62 82 THR A C 1
ATOM 530 O O . THR A 1 82 ? -12.270 -6.635 9.018 1.00 98.62 82 THR A O 1
ATOM 533 N N . ALA A 1 83 ? -11.150 -6.113 7.138 1.00 97.56 83 ALA A N 1
ATOM 534 C CA . ALA A 1 83 ? -12.173 -5.267 6.533 1.00 97.56 83 ALA A CA 1
ATOM 535 C C . ALA A 1 83 ? -13.242 -6.139 5.857 1.00 97.56 83 ALA A C 1
ATOM 537 O O . ALA A 1 83 ? -13.242 -6.348 4.641 1.00 97.56 83 ALA A O 1
ATOM 538 N N . VAL A 1 84 ? -14.143 -6.715 6.658 1.00 97.56 84 VAL A N 1
ATOM 539 C CA . VAL A 1 84 ? -15.250 -7.539 6.136 1.00 97.56 84 VAL A CA 1
ATOM 540 C C . VAL A 1 84 ? -16.156 -6.696 5.239 1.00 97.56 84 VAL A C 1
ATOM 542 O O . VAL A 1 84 ? -16.445 -7.083 4.110 1.00 97.56 84 VAL A O 1
ATOM 545 N N . GLN A 1 85 ? -16.542 -5.523 5.742 1.00 98.44 85 GLN A N 1
ATOM 546 C CA . GLN A 1 85 ? -17.330 -4.503 5.056 1.00 98.44 85 GLN A CA 1
ATOM 547 C C . GLN A 1 85 ? -16.496 -3.229 4.877 1.00 98.44 85 GLN A C 1
ATOM 549 O O . GLN A 1 85 ? -15.331 -3.182 5.272 1.00 98.44 85 GLN A O 1
ATOM 554 N N . ASP A 1 86 ? -17.091 -2.204 4.269 1.00 98.75 86 ASP A N 1
ATOM 555 C CA . ASP A 1 86 ? -16.373 -0.979 3.932 1.00 98.75 86 ASP A CA 1
ATOM 556 C C . ASP A 1 86 ? -15.831 -0.251 5.171 1.00 98.75 86 ASP A C 1
ATOM 558 O O . ASP A 1 86 ? -16.518 -0.100 6.188 1.00 98.75 86 ASP A O 1
ATOM 562 N N . VAL A 1 87 ? -14.598 0.234 5.052 1.00 98.94 87 VAL A N 1
ATOM 563 C CA . VAL A 1 87 ? -13.904 1.035 6.060 1.00 98.94 87 VAL A CA 1
ATOM 564 C C . VAL A 1 87 ? -13.577 2.397 5.458 1.00 98.94 87 VAL A C 1
ATOM 566 O O . VAL A 1 87 ? -13.058 2.491 4.347 1.00 98.94 87 VAL A O 1
ATOM 569 N N . THR A 1 88 ? -13.904 3.472 6.169 1.00 98.88 88 THR A N 1
ATOM 570 C CA . THR A 1 88 ? -13.693 4.847 5.703 1.00 98.88 88 THR A CA 1
ATOM 571 C C . THR A 1 88 ? -13.053 5.708 6.786 1.00 98.88 88 THR A C 1
ATOM 573 O O . THR A 1 88 ? -13.668 5.945 7.825 1.00 98.88 88 THR A O 1
ATOM 576 N N . GLY A 1 89 ? -11.850 6.209 6.522 1.00 98.75 89 GLY A N 1
ATOM 577 C CA . GLY A 1 89 ? -11.266 7.371 7.190 1.00 98.75 89 GLY A CA 1
ATOM 578 C C . GLY A 1 89 ? -11.498 8.608 6.331 1.00 98.75 89 GLY A C 1
ATOM 579 O O . GLY A 1 89 ? -11.348 8.551 5.114 1.00 98.75 89 GLY A O 1
ATOM 580 N N . THR A 1 90 ? -11.937 9.714 6.928 1.00 98.25 90 THR A N 1
ATOM 581 C CA . THR A 1 90 ? -12.309 10.901 6.138 1.00 98.25 90 THR A CA 1
ATOM 582 C C . THR A 1 90 ? -11.105 11.778 5.802 1.00 98.25 90 THR A C 1
ATOM 584 O O . THR A 1 90 ? -11.051 12.317 4.704 1.00 98.25 90 THR A O 1
ATOM 587 N N . THR A 1 91 ? -10.161 11.946 6.731 1.00 97.56 91 THR A N 1
ATOM 588 C CA . THR A 1 91 ? -8.978 12.809 6.529 1.00 97.56 91 THR A CA 1
ATOM 589 C C . THR A 1 91 ? -7.653 12.079 6.718 1.00 97.56 91 THR A C 1
ATOM 591 O O . THR A 1 91 ? -6.625 12.588 6.297 1.00 97.56 91 THR A O 1
ATOM 594 N N . GLY A 1 92 ? -7.658 10.941 7.411 1.00 97.94 92 GLY A N 1
ATOM 595 C CA . GLY A 1 92 ? -6.485 10.105 7.652 1.00 97.94 92 GLY A CA 1
ATOM 596 C C . GLY A 1 92 ? -6.579 8.804 6.868 1.00 97.94 92 GLY A C 1
ATOM 597 O O . GLY A 1 92 ? -7.066 8.792 5.732 1.00 97.94 92 GLY A O 1
ATOM 598 N N . ALA A 1 93 ? -6.150 7.712 7.487 1.00 98.75 93 ALA A N 1
ATOM 599 C CA . ALA A 1 93 ? -6.138 6.405 6.866 1.00 98.75 93 ALA A CA 1
ATOM 600 C C . ALA A 1 93 ? -7.522 5.740 6.894 1.00 98.75 93 ALA A C 1
ATOM 602 O O . ALA A 1 93 ? -8.270 5.826 7.869 1.00 98.75 93 ALA A O 1
ATOM 603 N N . GLY A 1 94 ? -7.870 4.976 5.861 1.00 98.81 94 GLY A N 1
ATOM 604 C CA . GLY A 1 94 ? -8.961 4.012 5.992 1.00 98.81 94 GLY A CA 1
ATOM 605 C C . GLY A 1 94 ? -8.633 3.004 7.094 1.00 98.81 94 GLY A C 1
ATOM 606 O O . GLY A 1 94 ? -9.406 2.826 8.037 1.00 98.81 94 GLY A O 1
ATOM 607 N N . ILE A 1 95 ? -7.452 2.396 7.008 1.00 98.94 95 ILE A N 1
ATOM 608 C CA . ILE A 1 95 ? -6.896 1.515 8.037 1.00 98.94 95 ILE A CA 1
ATOM 609 C C . ILE A 1 95 ? -5.448 1.914 8.304 1.00 98.94 95 ILE A C 1
ATOM 611 O O . ILE A 1 95 ? -4.632 1.874 7.388 1.00 98.94 95 ILE A O 1
ATOM 615 N N . GLU A 1 96 ? -5.137 2.218 9.558 1.00 98.88 96 GLU A N 1
ATOM 616 C CA . GLU A 1 96 ? -3.785 2.354 10.093 1.00 98.88 96 GLU A CA 1
ATOM 617 C C . GLU A 1 96 ? -3.495 1.147 10.995 1.00 98.88 96 GLU A C 1
ATOM 619 O O . GLU A 1 96 ? -4.205 0.899 11.973 1.00 98.88 96 GLU A O 1
ATOM 624 N N . ALA A 1 97 ? -2.494 0.351 10.628 1.00 98.88 97 ALA A N 1
ATOM 625 C CA . ALA A 1 97 ? -2.120 -0.883 11.307 1.00 98.88 97 ALA A CA 1
ATOM 626 C C . ALA A 1 97 ? -0.608 -0.909 11.559 1.00 98.88 97 ALA A C 1
ATOM 628 O O . ALA A 1 97 ? 0.177 -1.090 10.626 1.00 98.88 97 ALA A O 1
ATOM 629 N N . GLU A 1 98 ? -0.200 -0.757 12.817 1.00 98.75 98 GLU A N 1
ATOM 630 C CA . GLU A 1 98 ? 1.207 -0.594 13.188 1.00 98.75 98 GLU A CA 1
ATOM 631 C C . GLU A 1 98 ? 1.661 -1.613 14.244 1.00 98.75 98 GLU A C 1
ATOM 633 O O . GLU A 1 98 ? 1.019 -1.811 15.275 1.00 98.75 98 GLU A O 1
ATOM 638 N N . ALA A 1 99 ? 2.795 -2.269 13.996 1.00 98.50 99 ALA A N 1
ATOM 639 C CA . ALA A 1 99 ? 3.500 -3.100 14.965 1.00 98.50 99 ALA A CA 1
ATOM 640 C C . ALA A 1 99 ? 4.888 -2.514 15.252 1.00 98.50 99 ALA A C 1
ATOM 642 O O . ALA A 1 99 ? 5.796 -2.629 14.427 1.00 98.50 99 ALA A O 1
ATOM 643 N N . VAL A 1 100 ? 5.087 -1.923 16.432 1.00 97.00 100 VAL A N 1
ATOM 644 C CA . VAL A 1 100 ? 6.326 -1.184 16.762 1.00 97.00 100 VAL A CA 1
ATOM 645 C C . VAL A 1 100 ? 7.475 -2.061 17.293 1.00 97.00 100 VAL A C 1
ATOM 647 O O . VAL A 1 100 ? 8.586 -1.574 17.492 1.00 97.00 100 VAL A O 1
ATOM 650 N N . GLY A 1 101 ? 7.235 -3.354 17.535 1.00 96.25 101 GLY A N 1
ATOM 651 C CA . GLY A 1 101 ? 8.215 -4.327 18.035 1.00 96.25 101 GLY A CA 1
ATOM 652 C C . GLY A 1 101 ? 8.415 -5.515 17.088 1.00 96.25 101 GLY A C 1
ATOM 653 O O . GLY A 1 101 ? 8.746 -5.358 15.908 1.00 96.25 101 GLY A O 1
ATOM 654 N N . THR A 1 102 ? 8.260 -6.737 17.604 1.00 96.38 102 THR A N 1
ATOM 655 C CA . THR A 1 102 ? 8.396 -7.962 16.784 1.00 96.38 102 THR A CA 1
ATOM 656 C C . THR A 1 102 ? 7.109 -8.433 16.123 1.00 96.38 102 THR A C 1
ATOM 658 O O . THR A 1 102 ? 7.106 -9.473 15.461 1.00 96.38 102 THR A O 1
ATOM 661 N N . GLY A 1 103 ? 6.020 -7.694 16.319 1.00 97.62 103 GLY A N 1
ATOM 662 C CA . GLY A 1 103 ? 4.705 -8.065 15.831 1.00 97.62 103 GLY A CA 1
ATOM 663 C C . GLY A 1 103 ? 4.611 -8.149 14.312 1.00 97.62 103 GLY A C 1
ATOM 664 O O . GLY A 1 103 ? 5.305 -7.444 13.580 1.00 97.62 103 GLY A O 1
ATOM 665 N N . THR A 1 104 ? 3.726 -9.025 13.840 1.00 98.56 104 THR A N 1
ATOM 666 C CA . THR A 1 104 ? 3.354 -9.102 12.416 1.00 98.56 104 THR A CA 1
ATOM 667 C C . THR A 1 104 ? 2.112 -8.261 12.168 1.00 98.56 104 THR A C 1
ATOM 669 O O . THR A 1 104 ? 1.254 -8.185 13.046 1.00 98.56 104 THR A O 1
ATOM 672 N N . VAL A 1 105 ? 1.987 -7.680 10.978 1.00 98.94 105 VAL A N 1
ATOM 673 C CA . VAL A 1 105 ? 0.804 -6.917 10.566 1.00 98.94 105 VAL A CA 1
ATOM 674 C C . VAL A 1 105 ? 0.117 -7.618 9.409 1.00 98.94 105 VAL A C 1
ATOM 676 O O . VAL A 1 105 ? 0.721 -7.864 8.369 1.00 98.94 105 VAL A O 1
ATOM 679 N N . THR A 1 106 ? -1.164 -7.924 9.581 1.00 98.88 106 THR A N 1
ATOM 680 C CA . THR A 1 106 ? -2.037 -8.432 8.523 1.00 98.88 106 THR A CA 1
ATOM 681 C C . THR A 1 106 ? -3.254 -7.530 8.388 1.00 98.88 106 THR A C 1
ATOM 683 O O . THR A 1 106 ? -4.019 -7.368 9.337 1.00 98.88 106 THR A O 1
ATOM 686 N N . VAL A 1 107 ? -3.456 -6.979 7.196 1.00 98.88 107 VAL A N 1
ATOM 687 C CA . VAL A 1 107 ? -4.694 -6.301 6.803 1.00 98.88 107 VAL A CA 1
ATOM 688 C C . VAL A 1 107 ? -5.310 -7.091 5.656 1.00 98.88 107 VAL A C 1
ATOM 690 O O . VAL A 1 107 ? -4.686 -7.249 4.607 1.00 98.88 107 VAL A O 1
ATOM 693 N N . ASP A 1 108 ? -6.518 -7.614 5.835 1.00 98.31 108 ASP A N 1
ATOM 694 C CA . ASP A 1 108 ? -7.223 -8.388 4.813 1.00 98.31 108 ASP A CA 1
ATOM 695 C C . ASP A 1 108 ? -8.705 -8.004 4.694 1.00 98.31 108 ASP A C 1
ATOM 697 O O . ASP A 1 108 ? -9.204 -7.124 5.397 1.00 98.31 108 ASP A O 1
ATOM 701 N N . GLY A 1 109 ? -9.419 -8.638 3.761 1.00 97.12 109 GLY A N 1
ATOM 702 C CA . GLY A 1 109 ? -10.875 -8.530 3.668 1.00 97.12 109 GLY A CA 1
ATOM 703 C C . GLY A 1 109 ? -11.433 -8.191 2.286 1.00 97.12 109 GLY A C 1
ATOM 704 O O . GLY A 1 109 ? -10.721 -7.974 1.301 1.00 97.12 109 GLY A O 1
ATOM 705 N N . ALA A 1 110 ? -12.762 -8.202 2.203 1.00 97.75 110 ALA A N 1
ATOM 706 C CA . ALA A 1 110 ? -13.507 -7.976 0.966 1.00 97.75 110 ALA A CA 1
ATOM 707 C C . ALA A 1 110 ? -14.096 -6.562 0.862 1.00 97.75 110 ALA A C 1
ATOM 709 O O . ALA A 1 110 ? -14.446 -6.145 -0.242 1.00 97.75 110 ALA A O 1
ATOM 710 N N . GLY A 1 111 ? -14.186 -5.835 1.977 1.00 98.44 111 GLY A N 1
ATOM 711 C CA . GLY A 1 111 ? -14.674 -4.463 2.031 1.00 98.44 111 GLY A CA 1
ATOM 712 C C . GLY A 1 111 ? -13.763 -3.485 1.298 1.00 98.44 111 GLY A C 1
ATOM 713 O O . GLY A 1 111 ? -12.547 -3.693 1.191 1.00 98.44 111 GLY A O 1
ATOM 714 N N . ALA A 1 112 ? -14.355 -2.416 0.768 1.00 98.62 112 ALA A N 1
ATOM 715 C CA . ALA A 1 112 ? -13.586 -1.299 0.245 1.00 98.62 112 ALA A CA 1
ATOM 716 C C . ALA A 1 112 ? -12.966 -0.507 1.402 1.00 98.62 112 ALA A C 1
ATOM 718 O O . ALA A 1 112 ? -13.614 -0.263 2.417 1.00 98.62 112 ALA A O 1
ATOM 719 N N . VAL A 1 113 ? -11.721 -0.075 1.241 1.00 98.88 113 VAL A N 1
ATOM 720 C CA . VAL A 1 113 ? -11.022 0.746 2.226 1.00 98.88 113 VAL A CA 1
ATOM 721 C C . VAL A 1 113 ? -10.731 2.100 1.601 1.00 98.88 113 VAL A C 1
ATOM 723 O O . VAL A 1 113 ? -10.022 2.186 0.603 1.00 98.88 113 VAL A O 1
ATOM 726 N N . THR A 1 114 ? -11.307 3.154 2.167 1.00 98.75 114 THR A N 1
ATOM 727 C CA . THR A 1 114 ? -11.114 4.533 1.706 1.00 98.75 114 THR A CA 1
ATOM 728 C C . THR A 1 114 ? -10.494 5.358 2.819 1.00 98.75 114 THR A C 1
ATOM 730 O O . THR A 1 114 ? -10.999 5.332 3.939 1.00 98.75 114 THR A O 1
ATOM 733 N N . GLY A 1 115 ? -9.442 6.103 2.513 1.00 98.56 115 GLY A N 1
ATOM 734 C CA . GLY A 1 115 ? -8.919 7.149 3.381 1.00 98.56 115 GLY A CA 1
ATOM 735 C C . GLY A 1 115 ? -8.753 8.466 2.642 1.00 98.56 115 GLY A C 1
ATOM 736 O O . GLY A 1 115 ? -8.825 8.514 1.411 1.00 98.56 115 GLY A O 1
ATOM 737 N N . GLY A 1 116 ? -8.517 9.524 3.412 1.00 97.00 116 GLY A N 1
ATOM 738 C CA . GLY A 1 116 ? -8.080 10.811 2.886 1.00 97.00 116 GLY A CA 1
ATOM 739 C C . GLY A 1 116 ? -6.667 10.678 2.336 1.00 97.00 116 GLY A C 1
ATOM 740 O O . GLY A 1 116 ? -6.472 10.636 1.121 1.00 97.00 116 GLY A O 1
ATOM 741 N N . LEU A 1 117 ? -5.703 10.537 3.246 1.00 95.81 117 LEU A N 1
ATOM 742 C CA . LEU A 1 117 ? -4.281 10.416 2.926 1.00 95.81 117 LEU A CA 1
ATOM 743 C C . LEU A 1 117 ? -3.899 8.994 2.510 1.00 95.81 117 LEU A C 1
ATOM 745 O O . LEU A 1 117 ? -3.305 8.814 1.451 1.00 95.81 117 LEU A O 1
ATOM 749 N N . GLU A 1 118 ? -4.289 7.977 3.278 1.00 97.94 118 GLU A N 1
ATOM 750 C CA . GLU A 1 118 ? -3.977 6.585 2.956 1.00 97.94 118 GLU A CA 1
ATOM 751 C C . GLU A 1 118 ? -5.222 5.711 2.888 1.00 97.94 118 GLU A C 1
ATOM 753 O O . GLU A 1 118 ? -6.043 5.709 3.796 1.00 97.94 118 GLU A O 1
ATOM 758 N N . GLY A 1 119 ? -5.362 4.871 1.863 1.00 98.50 119 GLY A N 1
ATOM 759 C CA . GLY A 1 119 ? -6.374 3.813 1.936 1.00 98.50 119 GLY A CA 1
ATOM 760 C C . GLY A 1 119 ? -6.020 2.848 3.070 1.00 98.50 119 GLY A C 1
ATOM 761 O O . GLY A 1 119 ? -6.748 2.717 4.054 1.00 98.50 119 GLY A O 1
ATOM 762 N N . ILE A 1 120 ? -4.861 2.203 2.948 1.00 98.88 120 ILE A N 1
ATOM 763 C CA . ILE A 1 120 ? -4.308 1.289 3.952 1.00 98.88 120 ILE A CA 1
ATOM 764 C C . ILE A 1 120 ? -2.864 1.691 4.247 1.00 98.88 120 ILE A C 1
ATOM 766 O O . ILE A 1 120 ? -2.041 1.713 3.335 1.00 98.88 120 ILE A O 1
ATOM 770 N N . PHE A 1 121 ? -2.543 1.918 5.516 1.00 98.88 121 PHE A N 1
ATOM 771 C CA . PHE A 1 121 ? -1.182 1.998 6.031 1.00 98.88 121 PHE A CA 1
ATOM 772 C C . PHE A 1 121 ? -0.912 0.786 6.929 1.00 98.88 121 PHE A C 1
ATOM 774 O O . PHE A 1 121 ? -1.590 0.585 7.935 1.00 98.88 121 PHE A O 1
ATOM 781 N N . ALA A 1 122 ? 0.063 -0.038 6.551 1.00 98.88 122 ALA A N 1
ATOM 782 C CA . ALA A 1 122 ? 0.461 -1.234 7.282 1.00 98.88 122 ALA A CA 1
ATOM 783 C C . ALA A 1 122 ? 1.974 -1.224 7.523 1.00 98.88 122 ALA A C 1
ATOM 785 O O . ALA A 1 122 ? 2.761 -1.285 6.576 1.00 98.88 122 ALA A O 1
ATOM 786 N N . GLN A 1 123 ? 2.394 -1.173 8.784 1.00 98.75 123 GLN A N 1
ATOM 787 C CA . GLN A 1 123 ? 3.804 -1.094 9.152 1.00 98.75 123 GLN A CA 1
ATOM 788 C C . GLN A 1 123 ? 4.166 -2.097 10.240 1.00 98.75 123 GLN A C 1
ATOM 790 O O . GLN A 1 123 ? 3.506 -2.169 11.269 1.00 98.75 123 GLN A O 1
ATOM 795 N N . ALA A 1 124 ? 5.282 -2.798 10.061 1.00 98.69 124 ALA A N 1
ATOM 796 C CA . ALA A 1 124 ? 5.936 -3.530 11.134 1.00 98.69 124 ALA A CA 1
ATOM 797 C C . ALA A 1 124 ? 7.375 -3.045 11.317 1.00 98.69 124 ALA A C 1
ATOM 799 O O . ALA A 1 124 ? 8.084 -2.741 10.355 1.00 98.69 124 ALA A O 1
ATOM 800 N N . GLN A 1 125 ? 7.846 -3.015 12.561 1.00 97.94 125 GLN A N 1
ATOM 801 C CA . GLN A 1 125 ? 9.236 -2.689 12.842 1.00 97.94 125 GLN A CA 1
ATOM 802 C C . GLN A 1 125 ? 10.154 -3.822 12.369 1.00 97.94 125 GLN A C 1
ATOM 804 O O . GLN A 1 125 ? 11.094 -3.554 11.627 1.00 97.94 125 GLN A O 1
ATOM 809 N N . THR A 1 126 ? 9.875 -5.074 12.751 1.00 97.38 126 THR A N 1
ATOM 810 C CA . THR A 1 126 ? 10.680 -6.246 12.334 1.00 97.38 126 THR A CA 1
ATOM 811 C C . THR A 1 126 ? 9.875 -7.434 11.805 1.00 97.38 126 THR A C 1
ATOM 813 O O . THR A 1 126 ? 10.449 -8.300 11.138 1.00 97.38 126 THR A O 1
ATOM 816 N N . GLY A 1 127 ? 8.578 -7.514 12.117 1.00 98.19 127 GLY A N 1
ATOM 817 C CA . GLY A 1 127 ? 7.722 -8.610 11.672 1.00 98.19 127 GLY A CA 1
ATOM 818 C C . GLY A 1 127 ? 7.286 -8.482 10.214 1.00 98.19 127 GLY A C 1
ATOM 819 O O . GLY A 1 127 ? 7.553 -7.492 9.538 1.00 98.19 127 GLY A O 1
ATOM 820 N N . ALA A 1 128 ? 6.618 -9.524 9.722 1.00 98.56 128 ALA A N 1
ATOM 821 C CA . ALA A 1 128 ? 6.079 -9.537 8.368 1.00 98.56 128 ALA A CA 1
ATOM 822 C C . ALA A 1 128 ? 4.900 -8.568 8.242 1.00 98.56 128 ALA A C 1
ATOM 824 O O . ALA A 1 128 ? 4.126 -8.397 9.190 1.00 98.56 128 ALA A O 1
ATOM 825 N N . VAL A 1 129 ? 4.733 -8.007 7.048 1.00 98.88 129 VAL A N 1
ATOM 826 C CA . VAL A 1 129 ? 3.570 -7.191 6.686 1.00 98.88 129 VAL A CA 1
ATOM 827 C C . VAL A 1 129 ? 2.848 -7.868 5.536 1.00 98.88 129 VAL A C 1
ATOM 829 O O . VAL A 1 129 ? 3.454 -8.196 4.520 1.00 98.88 129 VAL A O 1
ATOM 832 N N . THR A 1 130 ? 1.549 -8.091 5.687 1.00 98.88 130 THR A N 1
ATOM 833 C CA . THR A 1 130 ? 0.680 -8.625 4.638 1.00 98.88 130 THR A CA 1
ATOM 834 C C . THR A 1 130 ? -0.542 -7.734 4.480 1.00 98.88 130 THR A C 1
ATOM 836 O O . THR A 1 130 ? -1.337 -7.597 5.403 1.00 98.88 130 THR A O 1
ATOM 839 N N . VAL A 1 131 ? -0.723 -7.162 3.293 1.00 98.88 131 VAL A N 1
ATOM 840 C CA . VAL A 1 131 ? -1.961 -6.488 2.890 1.00 98.88 131 VAL A CA 1
ATOM 841 C C . VAL A 1 131 ? -2.596 -7.312 1.785 1.00 98.88 131 VAL A C 1
ATOM 843 O O . VAL A 1 131 ? -1.983 -7.506 0.740 1.00 98.88 131 VAL A O 1
ATOM 846 N N . SER A 1 132 ? -3.809 -7.817 1.986 1.00 98.56 132 SER A N 1
ATOM 847 C CA . SER A 1 132 ? -4.462 -8.679 1.000 1.00 98.56 132 SER A CA 1
ATOM 848 C C . SER A 1 132 ? -5.969 -8.462 0.888 1.00 98.56 132 SER A C 1
ATOM 850 O O . SER A 1 132 ? -6.552 -7.649 1.602 1.00 98.56 132 SER A O 1
ATOM 852 N N . GLY A 1 133 ? -6.614 -9.150 -0.056 1.00 97.94 133 GLY A N 1
ATOM 853 C CA . GLY A 1 133 ? -8.075 -9.192 -0.164 1.00 97.94 133 GLY A CA 1
ATOM 854 C C . GLY A 1 133 ? -8.632 -8.717 -1.504 1.00 97.94 133 GLY A C 1
ATOM 855 O O . GLY A 1 133 ? -7.891 -8.521 -2.478 1.00 97.94 133 GLY A O 1
ATOM 856 N N . THR A 1 134 ? -9.956 -8.518 -1.563 1.00 98.12 134 THR A N 1
ATOM 857 C CA . THR A 1 134 ? -10.697 -8.288 -2.826 1.00 98.12 134 THR A CA 1
ATOM 858 C C . THR A 1 134 ? -11.412 -6.946 -2.991 1.00 98.12 134 THR A C 1
ATOM 860 O O . THR A 1 134 ? -11.715 -6.579 -4.121 1.00 98.12 134 THR A O 1
ATOM 863 N N . GLY A 1 135 ? -11.677 -6.182 -1.927 1.00 97.94 135 GLY A N 1
ATOM 864 C CA . GLY A 1 135 ? -12.310 -4.849 -2.046 1.00 97.94 135 GLY A CA 1
ATOM 865 C C . GLY A 1 135 ? -11.444 -3.773 -2.728 1.00 97.94 135 GLY A C 1
ATOM 866 O O . GLY A 1 135 ? -10.291 -4.017 -3.054 1.00 97.94 135 GLY A O 1
ATOM 867 N N . ALA A 1 136 ? -11.955 -2.569 -2.946 1.00 98.31 136 ALA A N 1
ATOM 868 C CA . ALA A 1 136 ? -11.117 -1.475 -3.452 1.00 98.31 136 ALA A CA 1
ATOM 869 C C . ALA A 1 136 ? -10.233 -0.866 -2.344 1.00 98.31 136 ALA A C 1
ATOM 871 O O . ALA A 1 136 ? -10.571 -0.979 -1.166 1.00 98.31 136 ALA A O 1
ATOM 872 N N . SER A 1 137 ? -9.146 -0.192 -2.718 1.00 98.56 137 SER A N 1
ATOM 873 C CA . SER A 1 137 ? -8.345 0.655 -1.823 1.00 98.56 137 SER A CA 1
ATOM 874 C C . SER A 1 137 ? -8.207 2.045 -2.437 1.00 98.56 137 SER A C 1
ATOM 876 O O . SER A 1 137 ? -7.725 2.167 -3.562 1.00 98.56 137 SER A O 1
ATOM 878 N N . THR A 1 138 ? -8.629 3.081 -1.715 1.00 98.25 138 THR A N 1
ATOM 879 C CA . THR A 1 138 ? -8.717 4.445 -2.250 1.00 98.25 138 THR A CA 1
ATOM 880 C C . THR A 1 138 ? -8.105 5.467 -1.299 1.00 98.25 138 THR A C 1
ATOM 882 O O . THR A 1 138 ? -8.466 5.485 -0.126 1.00 98.25 138 THR A O 1
ATOM 885 N N . ALA A 1 139 ? -7.257 6.353 -1.820 1.00 97.75 139 ALA A N 1
ATOM 886 C CA . ALA A 1 139 ? -6.879 7.614 -1.176 1.00 97.75 139 ALA A CA 1
ATOM 887 C C . ALA A 1 139 ? -7.537 8.787 -1.922 1.00 97.75 139 ALA A C 1
ATOM 889 O O . ALA A 1 139 ? -7.526 8.819 -3.159 1.00 97.75 139 ALA A O 1
ATOM 890 N N . THR A 1 140 ? -8.163 9.722 -1.205 1.00 96.00 140 THR A N 1
ATOM 891 C CA . THR A 1 140 ? -8.951 10.811 -1.816 1.00 96.00 140 THR A CA 1
ATOM 892 C C . THR A 1 140 ? -8.247 12.160 -1.856 1.00 96.00 140 THR A C 1
ATOM 894 O O . THR A 1 140 ? -8.607 12.992 -2.688 1.00 96.00 140 THR A O 1
ATOM 897 N N . ASP A 1 141 ? -7.272 12.382 -0.980 1.00 94.38 141 ASP A N 1
ATOM 898 C CA . ASP A 1 141 ? -6.631 13.681 -0.795 1.00 94.38 141 ASP A CA 1
ATOM 899 C C . ASP A 1 141 ? -5.365 13.822 -1.651 1.00 94.38 141 ASP A C 1
ATOM 901 O O . ASP A 1 141 ? -4.821 12.849 -2.177 1.00 94.38 141 ASP A O 1
ATOM 905 N N . ALA A 1 142 ? -4.907 15.070 -1.807 1.00 90.19 142 ALA A N 1
ATOM 906 C CA . ALA A 1 142 ? -3.629 15.388 -2.442 1.00 90.19 142 ALA A CA 1
ATOM 907 C C . ALA A 1 142 ? -2.470 14.669 -1.737 1.00 90.19 142 ALA A C 1
ATOM 909 O O . ALA A 1 142 ? -2.496 14.507 -0.519 1.00 90.19 142 ALA A O 1
ATOM 910 N N . ASP A 1 143 ? -1.468 14.257 -2.515 1.00 91.00 143 ASP A N 1
ATOM 911 C CA . ASP A 1 143 ? -0.313 13.476 -2.057 1.00 91.00 143 ASP A CA 1
ATOM 912 C C . ASP A 1 143 ? -0.667 12.109 -1.426 1.00 91.00 143 ASP A C 1
ATOM 914 O O . ASP A 1 143 ? 0.209 11.437 -0.883 1.00 91.00 143 ASP A O 1
ATOM 918 N N . GLY A 1 144 ? -1.929 11.672 -1.513 1.00 95.00 144 GLY A N 1
ATOM 919 C CA . GLY A 1 144 ? -2.402 10.448 -0.876 1.00 95.00 144 GLY A CA 1
ATOM 920 C C . GLY A 1 144 ? -1.919 9.163 -1.554 1.00 95.00 144 GLY A C 1
ATOM 921 O O . GLY A 1 144 ? -1.741 9.104 -2.776 1.00 95.00 144 GLY A O 1
ATOM 922 N N . VAL A 1 145 ? -1.747 8.103 -0.762 1.00 97.06 145 VAL A N 1
ATOM 923 C CA . VAL A 1 145 ? -1.299 6.781 -1.217 1.00 97.06 145 VAL A CA 1
ATOM 924 C C . VAL A 1 145 ? -2.345 5.718 -0.908 1.00 97.06 145 VAL A C 1
ATOM 926 O O . VAL A 1 145 ? -2.696 5.484 0.243 1.00 97.06 145 VAL A O 1
ATOM 929 N N . ALA A 1 146 ? -2.853 5.014 -1.918 1.00 98.00 146 ALA A N 1
ATOM 930 C CA . ALA A 1 146 ? -3.938 4.061 -1.678 1.00 98.00 146 ALA A CA 1
ATOM 931 C C . ALA A 1 146 ? -3.513 2.874 -0.789 1.00 98.00 146 ALA A C 1
ATOM 933 O O . ALA A 1 146 ? -4.307 2.428 0.042 1.00 98.00 146 ALA A O 1
ATOM 934 N N . ILE A 1 147 ? -2.280 2.372 -0.927 1.00 98.69 147 ILE A N 1
ATOM 935 C CA . ILE A 1 147 ? -1.716 1.340 -0.042 1.00 98.69 147 ILE A CA 1
ATOM 936 C C . ILE A 1 147 ? -0.243 1.629 0.255 1.00 98.69 147 ILE A C 1
ATOM 938 O O . ILE A 1 147 ? 0.573 1.680 -0.663 1.00 98.69 147 ILE A O 1
ATOM 942 N N . THR A 1 148 ? 0.106 1.696 1.536 1.00 98.81 148 THR A N 1
ATOM 943 C CA . THR A 1 148 ? 1.482 1.782 2.031 1.00 98.81 148 THR A CA 1
ATOM 944 C C . THR A 1 148 ? 1.786 0.581 2.925 1.00 98.81 148 THR A C 1
ATOM 946 O O . THR A 1 148 ? 1.127 0.375 3.941 1.00 98.81 148 THR A O 1
ATOM 949 N N . GLY A 1 149 ? 2.788 -0.214 2.551 1.00 98.81 149 GLY A N 1
ATOM 950 C CA . GLY A 1 149 ? 3.316 -1.335 3.329 1.00 98.81 149 GLY A CA 1
ATOM 951 C C . GLY A 1 149 ? 4.782 -1.103 3.690 1.00 98.81 149 GLY A C 1
ATOM 952 O O . GLY A 1 149 ? 5.585 -0.810 2.803 1.00 98.81 149 GLY A O 1
ATOM 953 N N . VAL A 1 150 ? 5.145 -1.226 4.970 1.00 98.81 150 VAL A N 1
ATOM 954 C CA . VAL A 1 150 ? 6.500 -0.897 5.449 1.00 98.81 150 VAL A CA 1
ATOM 955 C C . VAL A 1 150 ? 7.036 -1.931 6.435 1.00 98.81 150 VAL A C 1
ATOM 957 O O . VAL A 1 150 ? 6.415 -2.198 7.458 1.00 98.81 150 VAL A O 1
ATOM 960 N N . ILE A 1 151 ? 8.244 -2.435 6.182 1.00 98.69 151 ILE A N 1
ATOM 961 C CA . ILE A 1 151 ? 9.098 -3.050 7.206 1.00 98.69 151 ILE A CA 1
ATOM 962 C C . ILE A 1 151 ? 10.252 -2.091 7.483 1.00 98.69 151 ILE A C 1
ATOM 964 O O . ILE A 1 151 ? 11.060 -1.823 6.593 1.00 98.69 151 ILE A O 1
ATOM 968 N N . ALA A 1 152 ? 10.305 -1.539 8.695 1.00 97.81 152 ALA A N 1
ATOM 969 C CA . ALA A 1 152 ? 11.145 -0.376 8.989 1.00 97.81 152 ALA A CA 1
ATOM 970 C C . ALA A 1 152 ? 12.580 -0.711 9.442 1.00 97.81 152 ALA A C 1
ATOM 972 O O . ALA A 1 152 ? 13.472 0.123 9.283 1.00 97.81 152 ALA A O 1
ATOM 973 N N . ASP A 1 153 ? 12.837 -1.896 10.008 1.00 96.88 153 ASP A N 1
ATOM 974 C CA . ASP A 1 153 ? 14.176 -2.281 10.478 1.00 96.88 153 ASP A CA 1
ATOM 975 C C . ASP A 1 153 ? 15.001 -2.949 9.370 1.00 96.88 153 ASP A C 1
ATOM 977 O O . ASP A 1 153 ? 14.611 -3.969 8.800 1.00 96.88 153 ASP A O 1
ATOM 981 N N . GLY A 1 154 ? 16.203 -2.422 9.128 1.00 91.88 154 GLY A N 1
ATOM 982 C CA . GLY A 1 154 ? 17.173 -3.005 8.202 1.00 91.88 154 GLY A CA 1
ATOM 983 C C . GLY A 1 154 ? 17.708 -4.379 8.616 1.00 91.88 154 GLY A C 1
ATOM 984 O O . GLY A 1 154 ? 18.218 -5.121 7.779 1.00 91.88 154 GLY A O 1
ATOM 985 N N . ALA A 1 155 ? 17.592 -4.746 9.893 1.00 93.56 155 ALA A N 1
ATOM 986 C CA . ALA A 1 155 ? 17.953 -6.069 10.397 1.00 93.56 155 ALA A CA 1
ATOM 987 C C . ALA A 1 155 ? 16.818 -7.101 10.267 1.00 93.56 155 ALA A C 1
ATOM 989 O O . ALA A 1 155 ? 17.032 -8.280 10.569 1.00 93.56 155 ALA A O 1
ATOM 990 N N . ALA A 1 156 ? 15.619 -6.690 9.836 1.00 95.50 156 ALA A N 1
ATOM 991 C CA . ALA A 1 156 ? 14.498 -7.600 9.666 1.00 95.50 156 ALA A CA 1
ATOM 992 C C . ALA A 1 156 ? 14.792 -8.655 8.586 1.00 95.50 156 ALA A C 1
ATOM 994 O O . ALA A 1 156 ? 15.516 -8.427 7.615 1.00 95.50 156 ALA A O 1
ATOM 995 N N . THR A 1 157 ? 14.208 -9.837 8.757 1.00 96.94 157 THR A N 1
ATOM 996 C CA . THR A 1 157 ? 14.276 -10.948 7.783 1.00 96.94 157 THR A CA 1
ATOM 997 C C . THR A 1 157 ? 12.897 -11.313 7.243 1.00 96.94 157 THR A C 1
ATOM 999 O O . THR A 1 157 ? 12.755 -12.287 6.512 1.00 96.94 157 THR A O 1
ATOM 1002 N N . ALA A 1 158 ? 11.880 -10.552 7.644 1.00 98.12 158 ALA A N 1
ATOM 1003 C CA . ALA A 1 158 ? 10.496 -10.824 7.332 1.00 98.12 158 ALA A CA 1
ATOM 1004 C C . ALA A 1 158 ? 10.096 -10.257 5.967 1.00 98.12 158 ALA A C 1
ATOM 1006 O O . ALA A 1 158 ? 10.658 -9.267 5.489 1.00 98.12 158 ALA A O 1
ATOM 1007 N N . ASP A 1 159 ? 9.100 -10.899 5.368 1.00 98.50 159 ASP A N 1
ATOM 1008 C CA . ASP A 1 159 ? 8.598 -10.541 4.051 1.00 98.50 159 ASP A CA 1
ATOM 1009 C C . ASP A 1 159 ? 7.526 -9.449 4.143 1.00 98.50 159 ASP A C 1
ATOM 1011 O O . ASP A 1 159 ? 6.700 -9.422 5.063 1.00 98.50 159 ASP A O 1
ATOM 1015 N N . LEU A 1 160 ? 7.525 -8.578 3.138 1.00 98.81 160 LEU A N 1
ATOM 1016 C CA . LEU A 1 160 ? 6.464 -7.622 2.858 1.00 98.81 160 LEU A CA 1
ATOM 1017 C C . LEU A 1 160 ? 5.667 -8.128 1.653 1.00 98.81 160 LEU A C 1
ATOM 1019 O O . LEU A 1 160 ? 6.207 -8.252 0.553 1.00 98.81 160 LEU A O 1
ATOM 1023 N N . LEU A 1 161 ? 4.380 -8.396 1.856 1.00 98.81 161 LEU A N 1
ATOM 1024 C CA . LEU A 1 161 ? 3.446 -8.828 0.822 1.00 98.81 161 LEU A CA 1
ATOM 1025 C C . LEU A 1 161 ? 2.285 -7.840 0.701 1.00 98.81 161 LEU A C 1
ATOM 1027 O O . LEU A 1 161 ? 1.573 -7.576 1.666 1.00 98.81 161 LEU A O 1
ATOM 1031 N N . ILE A 1 162 ? 2.038 -7.362 -0.513 1.00 98.88 162 ILE A N 1
ATOM 1032 C CA . ILE A 1 162 ? 0.802 -6.679 -0.894 1.00 98.88 162 ILE A CA 1
ATOM 1033 C C . ILE A 1 162 ? 0.166 -7.507 -2.012 1.00 98.88 162 ILE A C 1
ATOM 1035 O O . ILE A 1 162 ? 0.683 -7.516 -3.119 1.00 98.88 162 ILE A O 1
ATOM 1039 N N . ASP A 1 163 ? -0.929 -8.212 -1.734 1.00 98.44 163 ASP A N 1
ATOM 1040 C CA . ASP A 1 163 ? -1.693 -9.022 -2.696 1.00 98.44 163 ASP A CA 1
ATOM 1041 C C . ASP A 1 163 ? -3.157 -8.576 -2.719 1.00 98.44 163 ASP A C 1
ATOM 1043 O O . ASP A 1 163 ? -4.045 -9.158 -2.082 1.00 98.44 163 ASP A O 1
ATOM 1047 N N . ARG A 1 164 ? -3.407 -7.465 -3.413 1.00 97.31 164 ARG A N 1
ATOM 1048 C CA . ARG A 1 164 ? -4.701 -6.785 -3.397 1.00 97.31 164 ARG A CA 1
ATOM 1049 C C . ARG A 1 164 ? -5.345 -6.833 -4.777 1.00 97.31 164 ARG A C 1
ATOM 1051 O O . ARG A 1 164 ? -4.801 -6.340 -5.757 1.00 97.31 164 ARG A O 1
ATOM 1058 N N . SER A 1 165 ? -6.524 -7.450 -4.856 1.00 97.19 165 SER A N 1
ATOM 1059 C CA . SER A 1 165 ? -7.171 -7.752 -6.143 1.00 97.19 165 SER A CA 1
ATOM 1060 C C . SER A 1 165 ? -8.258 -6.773 -6.591 1.00 97.19 165 SER A C 1
ATOM 1062 O O . SER A 1 165 ? -8.612 -6.761 -7.767 1.00 97.19 165 SER A O 1
ATOM 1064 N N . GLY A 1 166 ? -8.793 -5.944 -5.694 1.00 97.81 166 GLY A N 1
ATOM 1065 C CA . GLY A 1 166 ? -9.711 -4.880 -6.104 1.00 97.81 166 GLY A CA 1
ATOM 1066 C C . GLY A 1 166 ? -8.975 -3.683 -6.701 1.00 97.81 166 GLY A C 1
ATOM 1067 O O . GLY A 1 166 ? -7.747 -3.639 -6.718 1.00 97.81 166 GLY A O 1
ATOM 1068 N N . ALA A 1 167 ? -9.734 -2.717 -7.220 1.00 97.50 167 ALA A N 1
ATOM 1069 C CA . ALA A 1 167 ? -9.160 -1.500 -7.787 1.00 97.50 167 ALA A CA 1
ATOM 1070 C C . ALA A 1 167 ? -8.428 -0.682 -6.712 1.00 97.50 167 ALA A C 1
ATOM 1072 O O . ALA A 1 167 ? -8.915 -0.545 -5.589 1.00 97.50 167 ALA A O 1
ATOM 1073 N N . ILE A 1 168 ? -7.278 -0.134 -7.081 1.00 97.94 168 ILE A N 1
ATOM 1074 C CA . ILE A 1 168 ? -6.430 0.702 -6.239 1.00 97.94 168 ILE A CA 1
ATOM 1075 C C . ILE A 1 168 ? -6.425 2.086 -6.873 1.00 97.94 168 ILE A C 1
ATOM 1077 O O . ILE A 1 168 ? -6.126 2.221 -8.061 1.00 97.94 168 ILE A O 1
ATOM 1081 N N . THR A 1 169 ? -6.826 3.114 -6.131 1.00 95.69 169 THR A N 1
ATOM 1082 C CA . THR A 1 169 ? -7.001 4.456 -6.698 1.00 95.69 169 THR A CA 1
ATOM 1083 C C . THR A 1 169 ? -6.488 5.541 -5.768 1.00 95.69 169 THR A C 1
ATOM 1085 O O . THR A 1 169 ? -6.911 5.624 -4.621 1.00 95.69 169 THR A O 1
ATOM 1088 N N . ALA A 1 170 ? -5.628 6.419 -6.271 1.00 94.00 170 ALA A N 1
ATOM 1089 C CA . ALA A 1 170 ? -5.242 7.640 -5.571 1.00 94.00 170 ALA A CA 1
ATOM 1090 C C . ALA A 1 170 ? -5.733 8.851 -6.366 1.00 94.00 170 ALA A C 1
ATOM 1092 O O . ALA A 1 170 ? -5.417 8.994 -7.548 1.00 94.00 170 ALA A O 1
ATOM 1093 N N . GLN A 1 171 ? -6.565 9.684 -5.736 1.00 88.00 171 GLN A N 1
ATOM 1094 C CA . GLN A 1 171 ? -7.284 10.758 -6.430 1.00 88.00 171 GLN A CA 1
ATOM 1095 C C . GLN A 1 171 ? -6.630 12.141 -6.326 1.00 88.00 171 GLN A C 1
ATOM 1097 O O . GLN A 1 171 ? -7.092 13.096 -6.951 1.00 88.00 171 GLN A O 1
ATOM 1102 N N . GLY A 1 172 ? -5.563 12.257 -5.540 1.00 73.06 172 GLY A N 1
ATOM 1103 C CA . GLY A 1 172 ? -4.876 13.513 -5.280 1.00 73.06 172 GLY A CA 1
ATOM 1104 C C . GLY A 1 172 ? -3.949 13.992 -6.395 1.00 73.06 172 GLY A C 1
ATOM 1105 O O . GLY A 1 172 ? -3.347 13.187 -7.105 1.00 73.06 172 GLY A O 1
ATOM 1106 N N . SER A 1 173 ? -3.731 15.306 -6.454 1.00 80.12 173 SER A N 1
ATOM 1107 C CA . SER A 1 173 ? -2.595 15.925 -7.152 1.00 80.12 173 SER A CA 1
ATOM 1108 C C . SER A 1 173 ? -1.290 15.759 -6.362 1.00 80.12 173 SER A C 1
ATOM 1110 O O . SER A 1 173 ? -1.343 15.515 -5.159 1.00 80.12 173 SER A O 1
ATOM 1112 N N . GLY A 1 174 ? -0.132 16.006 -6.983 1.00 84.94 174 GLY A N 1
ATOM 1113 C CA . GLY A 1 174 ? 1.165 15.995 -6.291 1.00 84.94 174 GLY A CA 1
ATOM 1114 C C . GLY A 1 174 ? 1.802 14.605 -6.256 1.00 84.94 174 GLY A C 1
ATOM 1115 O O . GLY A 1 174 ? 1.713 13.868 -7.233 1.00 84.94 174 GLY A O 1
ATOM 1116 N N . ALA A 1 175 ? 2.445 14.223 -5.158 1.00 86.81 175 ALA A N 1
ATOM 1117 C CA . ALA A 1 175 ? 3.192 12.969 -5.027 1.00 86.81 175 ALA A CA 1
ATOM 1118 C C . ALA A 1 175 ? 2.315 11.728 -4.748 1.00 86.81 175 ALA A C 1
ATOM 1120 O O . ALA A 1 175 ? 2.825 10.729 -4.244 1.00 86.81 175 ALA A O 1
ATOM 1121 N N . SER A 1 176 ? 1.020 11.785 -5.079 1.00 89.50 176 SER A N 1
ATOM 1122 C CA . SER A 1 176 ? 0.059 10.693 -4.886 1.00 89.50 176 SER A CA 1
ATOM 1123 C C . SER A 1 176 ? 0.555 9.367 -5.459 1.00 89.50 176 SER A C 1
ATOM 1125 O O . SER A 1 176 ? 1.181 9.347 -6.516 1.00 89.50 176 SER A O 1
ATOM 1127 N N . GLY A 1 177 ? 0.251 8.252 -4.795 1.00 93.19 177 GLY A N 1
ATOM 1128 C CA . GLY A 1 177 ? 0.748 6.927 -5.176 1.00 93.19 177 GLY A CA 1
ATOM 1129 C C . GLY A 1 177 ? -0.326 5.847 -5.148 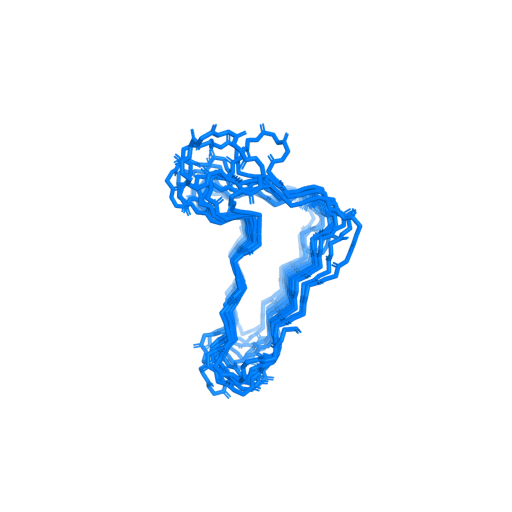1.00 93.19 177 GLY A C 1
ATOM 1130 O O . GLY A 1 177 ? -1.239 5.872 -4.328 1.00 93.19 177 GLY A O 1
ATOM 1131 N N . GLY A 1 178 ? -0.224 4.852 -6.025 1.00 96.44 178 GLY A N 1
ATOM 1132 C CA . GLY A 1 178 ? -1.110 3.689 -5.954 1.00 96.44 178 GLY A CA 1
ATOM 1133 C C . GLY A 1 178 ? -0.685 2.766 -4.816 1.00 96.44 178 GLY A C 1
ATOM 1134 O O . GLY A 1 178 ? -1.393 2.602 -3.824 1.00 96.44 178 GLY A O 1
ATOM 1135 N N . ILE A 1 179 ? 0.504 2.184 -4.955 1.00 98.50 179 ILE A N 1
ATOM 1136 C CA . ILE A 1 179 ? 1.095 1.278 -3.969 1.00 98.50 179 ILE A CA 1
ATOM 1137 C C . ILE A 1 179 ? 2.512 1.738 -3.638 1.00 98.50 179 ILE A C 1
ATOM 1139 O O . ILE A 1 179 ? 3.316 1.945 -4.543 1.00 98.50 179 ILE A O 1
ATOM 1143 N N . VAL A 1 180 ? 2.838 1.810 -2.350 1.00 98.38 180 VAL A N 1
ATOM 1144 C CA . VAL A 1 180 ? 4.199 1.994 -1.838 1.00 98.38 180 VAL A CA 1
ATOM 1145 C C . VAL A 1 180 ? 4.546 0.815 -0.928 1.00 98.38 180 VAL A C 1
ATOM 1147 O O . VAL A 1 180 ? 3.934 0.625 0.117 1.00 98.38 180 VAL A O 1
ATOM 1150 N N . ALA A 1 181 ? 5.530 0.012 -1.322 1.00 98.75 181 ALA A N 1
ATOM 1151 C CA . ALA A 1 181 ? 6.025 -1.143 -0.581 1.00 98.75 181 ALA A CA 1
ATOM 1152 C C . ALA A 1 181 ? 7.512 -0.949 -0.262 1.00 98.75 181 ALA A C 1
ATOM 1154 O O . ALA A 1 181 ? 8.341 -0.953 -1.171 1.00 98.75 181 ALA A O 1
ATOM 1155 N N . LEU A 1 182 ? 7.855 -0.774 1.014 1.00 98.56 182 LEU A N 1
ATOM 1156 C CA . LEU A 1 182 ? 9.223 -0.516 1.466 1.00 98.56 182 LEU A CA 1
ATOM 1157 C C . LEU A 1 182 ? 9.655 -1.582 2.474 1.00 98.56 182 LEU A C 1
ATOM 1159 O O . LEU A 1 182 ? 9.099 -1.667 3.565 1.00 98.56 182 LEU A O 1
ATOM 1163 N N . ASN A 1 183 ? 10.672 -2.371 2.143 1.00 98.31 183 ASN A N 1
ATOM 1164 C CA . ASN A 1 183 ? 11.289 -3.310 3.074 1.00 98.31 183 ASN A CA 1
ATOM 1165 C C . ASN A 1 183 ? 12.736 -2.895 3.337 1.00 98.31 183 ASN A C 1
ATOM 1167 O O . ASN A 1 183 ? 13.610 -3.038 2.477 1.00 98.31 183 ASN A O 1
ATOM 1171 N N . ALA A 1 184 ? 12.993 -2.372 4.535 1.00 97.50 184 ALA A N 1
ATOM 1172 C CA . ALA A 1 184 ? 14.346 -2.041 4.953 1.00 97.50 184 ALA A CA 1
ATOM 1173 C C . ALA A 1 184 ? 15.209 -3.302 5.130 1.00 97.50 184 ALA A C 1
ATOM 1175 O O . ALA A 1 184 ? 16.424 -3.252 4.924 1.00 97.50 184 ALA A O 1
ATOM 1176 N N . GLY A 1 185 ? 14.569 -4.411 5.510 1.00 96.56 185 GLY A N 1
ATOM 1177 C CA . GLY A 1 185 ? 15.181 -5.690 5.824 1.00 96.56 185 GLY A CA 1
ATOM 1178 C C . GLY A 1 185 ? 15.519 -6.557 4.612 1.00 96.56 185 GLY A C 1
ATOM 1179 O O . GLY A 1 185 ? 15.451 -6.158 3.450 1.00 96.56 185 GLY A O 1
ATOM 1180 N N . SER A 1 186 ? 15.930 -7.781 4.925 1.00 96.56 186 SER A N 1
ATOM 1181 C CA . SER A 1 186 ? 16.427 -8.792 3.982 1.00 96.56 186 SER A CA 1
ATOM 1182 C C . SER A 1 186 ? 15.363 -9.764 3.469 1.00 96.56 186 SER A C 1
ATOM 1184 O O . SER A 1 186 ? 15.662 -10.592 2.607 1.00 96.56 186 SER A O 1
ATOM 1186 N N . GLY A 1 187 ? 14.135 -9.685 3.990 1.00 97.88 187 GLY A N 1
ATOM 1187 C CA . GLY A 1 187 ? 13.016 -10.460 3.462 1.00 97.88 187 GLY A CA 1
ATOM 1188 C C . GLY A 1 187 ? 12.557 -9.945 2.099 1.00 97.88 187 GLY A C 1
ATOM 1189 O O . GLY A 1 187 ? 12.937 -8.861 1.649 1.00 97.88 187 GLY A O 1
ATOM 1190 N N . ALA A 1 188 ? 11.748 -10.738 1.410 1.00 98.25 188 ALA A N 1
ATOM 1191 C CA . ALA A 1 188 ? 11.249 -10.379 0.092 1.00 98.25 188 ALA A CA 1
ATOM 1192 C C . ALA A 1 188 ? 10.248 -9.214 0.168 1.00 98.25 188 ALA A C 1
ATOM 1194 O O . ALA A 1 188 ? 9.516 -9.054 1.145 1.00 98.25 188 ALA A O 1
ATOM 1195 N N . THR A 1 189 ? 10.186 -8.417 -0.896 1.00 98.81 189 THR A N 1
ATOM 1196 C CA . THR A 1 189 ? 9.107 -7.450 -1.139 1.00 98.81 189 THR A CA 1
ATOM 1197 C C . THR A 1 189 ? 8.310 -7.925 -2.337 1.00 98.81 189 THR A C 1
ATOM 1199 O O . THR A 1 189 ? 8.839 -7.993 -3.442 1.00 98.81 189 THR A O 1
ATOM 1202 N N . THR A 1 190 ? 7.045 -8.269 -2.130 1.00 98.81 190 THR A N 1
ATOM 1203 C CA . THR A 1 190 ? 6.172 -8.796 -3.179 1.00 98.81 190 THR A CA 1
ATOM 1204 C C . THR A 1 190 ? 4.922 -7.939 -3.296 1.00 98.81 190 THR A C 1
ATOM 1206 O O . THR A 1 190 ? 4.182 -7.777 -2.330 1.00 98.81 190 THR A O 1
ATOM 1209 N N . VAL A 1 191 ? 4.668 -7.417 -4.491 1.00 98.88 191 VAL A N 1
ATOM 1210 C CA . VAL A 1 191 ? 3.446 -6.693 -4.840 1.00 98.88 191 VAL A CA 1
ATOM 1211 C C . VAL A 1 191 ? 2.735 -7.456 -5.947 1.00 98.88 191 VAL A C 1
ATOM 1213 O O . VAL A 1 191 ? 3.293 -7.675 -7.018 1.00 98.88 191 VAL A O 1
ATOM 1216 N N . ILE A 1 192 ? 1.496 -7.855 -5.702 1.00 98.44 192 ILE A N 1
ATOM 1217 C CA . ILE A 1 192 ? 0.613 -8.525 -6.647 1.00 98.44 192 ILE A CA 1
ATOM 1218 C C . ILE A 1 192 ? -0.680 -7.724 -6.696 1.00 98.44 192 ILE A C 1
ATOM 1220 O O . ILE A 1 192 ? -1.333 -7.477 -5.683 1.00 98.44 192 ILE A O 1
ATOM 1224 N N . THR A 1 193 ? -1.058 -7.317 -7.899 1.00 96.56 193 THR A N 1
ATOM 1225 C CA . THR A 1 193 ? -2.341 -6.669 -8.146 1.00 96.56 193 THR A CA 1
ATOM 1226 C C . THR A 1 193 ? -3.021 -7.287 -9.356 1.00 96.56 193 THR A C 1
ATOM 1228 O O . THR A 1 193 ? -2.385 -7.662 -10.344 1.00 96.56 193 THR A O 1
ATOM 1231 N N . THR A 1 194 ? -4.339 -7.436 -9.265 1.00 95.81 194 THR A N 1
ATOM 1232 C CA . THR A 1 194 ? -5.194 -7.864 -10.387 1.00 95.81 194 THR A CA 1
ATOM 1233 C C . THR A 1 194 ? -6.214 -6.809 -10.780 1.00 95.81 194 THR A C 1
ATOM 1235 O O . THR A 1 194 ? -6.578 -6.732 -11.953 1.00 95.81 194 THR A O 1
ATOM 1238 N N . GLY A 1 195 ? -6.630 -5.967 -9.834 1.00 96.06 195 GLY A N 1
ATOM 1239 C CA . GLY A 1 195 ? -7.376 -4.753 -10.113 1.00 96.06 195 GLY A CA 1
ATOM 1240 C C . GLY A 1 195 ? -6.493 -3.693 -10.766 1.00 96.06 195 GLY A C 1
ATOM 1241 O O . GLY A 1 195 ? -5.265 -3.774 -10.751 1.00 96.06 195 GLY A O 1
ATOM 1242 N N . ALA A 1 196 ? -7.127 -2.690 -11.368 1.00 95.88 196 ALA A N 1
ATOM 1243 C CA . ALA A 1 196 ? -6.394 -1.554 -11.911 1.00 95.88 196 ALA A CA 1
ATOM 1244 C C . ALA A 1 196 ? -5.753 -0.731 -10.780 1.00 95.88 196 ALA A C 1
ATOM 1246 O O . ALA A 1 196 ? -6.359 -0.585 -9.718 1.00 95.88 196 ALA A O 1
ATOM 1247 N N . VAL A 1 197 ? -4.567 -0.180 -11.028 1.00 96.12 197 VAL A N 1
ATOM 1248 C CA . VAL A 1 197 ? -3.887 0.791 -10.161 1.00 96.12 197 VAL A CA 1
ATOM 1249 C C . VAL A 1 197 ? -3.904 2.128 -10.880 1.00 96.12 197 VAL A C 1
ATOM 1251 O O . VAL A 1 197 ? -3.212 2.285 -11.878 1.00 96.12 197 VAL A O 1
ATOM 1254 N N . LEU A 1 198 ? -4.736 3.058 -10.424 1.00 92.00 198 LEU A N 1
ATOM 1255 C CA . LEU A 1 198 ? -5.033 4.288 -11.154 1.00 92.00 198 LEU A CA 1
ATOM 1256 C C . LEU A 1 198 ? -4.757 5.513 -10.290 1.00 92.00 198 LEU A C 1
ATOM 1258 O O . LEU A 1 198 ? -5.345 5.674 -9.220 1.00 92.00 198 LEU A O 1
ATOM 1262 N N . LEU A 1 199 ? -3.916 6.409 -10.782 1.00 89.25 199 LEU A N 1
ATOM 1263 C CA . LEU A 1 199 ? -3.807 7.761 -10.262 1.00 89.25 199 LEU A CA 1
ATOM 1264 C C . LEU A 1 199 ? -4.737 8.630 -11.106 1.00 89.25 199 LEU A C 1
ATOM 1266 O O . LEU A 1 199 ? -4.594 8.708 -12.321 1.00 89.25 199 LEU A O 1
ATOM 1270 N N . SER A 1 200 ? -5.760 9.229 -10.492 1.00 78.62 200 SER A N 1
ATOM 1271 C CA . SER A 1 200 ? -6.804 9.915 -11.273 1.00 78.62 200 SER A CA 1
ATOM 1272 C C . SER A 1 200 ? -6.411 11.318 -11.740 1.00 78.62 200 SER A C 1
ATOM 1274 O O . SER A 1 200 ? -7.182 11.946 -12.466 1.00 78.62 200 SER A O 1
ATOM 1276 N N . ASP A 1 201 ? -5.260 11.828 -11.302 1.00 79.69 201 ASP A N 1
ATOM 1277 C CA . ASP A 1 201 ? -4.722 13.120 -11.720 1.00 79.69 201 ASP A CA 1
ATOM 1278 C C . ASP A 1 201 ? -3.469 12.932 -12.584 1.00 79.69 201 ASP A C 1
ATOM 1280 O O . ASP A 1 201 ? -2.424 12.495 -12.101 1.00 79.69 201 ASP A O 1
ATOM 1284 N N . ALA A 1 202 ? -3.565 13.340 -13.852 1.00 66.62 202 ALA A N 1
ATOM 1285 C CA . ALA A 1 202 ? -2.455 13.347 -14.805 1.00 66.62 202 ALA A CA 1
ATOM 1286 C C . ALA A 1 202 ? -1.301 14.286 -14.393 1.00 66.6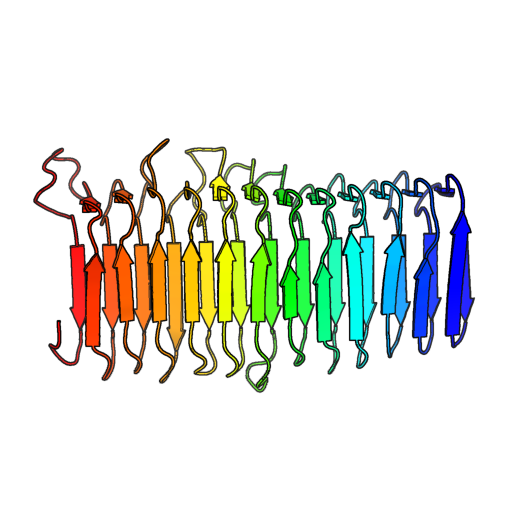2 202 ALA A C 1
ATOM 1288 O O . ALA A 1 202 ? -0.216 14.222 -14.960 1.00 66.62 202 ALA A O 1
ATOM 1289 N N . GLY A 1 203 ? -1.526 15.185 -13.427 1.00 73.12 203 GLY A N 1
ATOM 1290 C CA . GLY A 1 203 ? -0.495 16.031 -12.828 1.00 73.12 203 GLY A CA 1
ATOM 1291 C C . GLY A 1 203 ? 0.235 15.399 -11.641 1.00 73.12 203 GLY A C 1
ATOM 1292 O O . GLY A 1 203 ? 1.052 16.080 -11.015 1.00 73.12 203 GLY A O 1
ATOM 1293 N N . SER A 1 204 ? -0.064 14.147 -11.280 1.00 85.81 204 SER A N 1
ATOM 1294 C CA . SER A 1 204 ? 0.654 13.477 -10.200 1.00 85.81 204 SER A CA 1
ATOM 1295 C C . SER A 1 204 ? 2.115 13.217 -10.581 1.00 85.81 204 SER A C 1
ATOM 1297 O O . SER A 1 204 ? 2.434 12.814 -11.694 1.00 85.81 204 SER A O 1
ATOM 1299 N N . THR A 1 205 ? 3.021 13.425 -9.630 1.00 88.81 205 THR A N 1
ATOM 1300 C CA . THR A 1 205 ? 4.447 13.108 -9.747 1.00 88.81 205 THR A CA 1
ATOM 1301 C C . THR A 1 205 ? 4.814 11.795 -9.058 1.00 88.81 205 THR A C 1
ATOM 1303 O O . THR A 1 205 ? 5.998 11.478 -8.962 1.00 88.81 205 THR A O 1
ATOM 1306 N N . GLY A 1 206 ? 3.843 11.066 -8.501 1.00 89.31 206 GLY A N 1
ATOM 1307 C CA . GLY A 1 206 ? 4.098 9.800 -7.823 1.00 89.31 206 GLY A CA 1
ATOM 1308 C C . GLY A 1 206 ? 4.052 8.597 -8.763 1.00 89.31 206 GLY A C 1
ATOM 1309 O O . GLY A 1 206 ? 3.838 8.719 -9.975 1.00 89.31 206 GLY A O 1
ATOM 1310 N N . ALA A 1 207 ? 4.299 7.419 -8.191 1.00 93.56 207 ALA A N 1
ATOM 1311 C CA . ALA A 1 207 ? 4.323 6.160 -8.921 1.00 93.56 207 ALA A CA 1
ATOM 1312 C C . ALA A 1 207 ? 2.978 5.426 -8.827 1.00 93.56 207 ALA A C 1
ATOM 1314 O O . ALA A 1 207 ? 2.317 5.446 -7.785 1.00 93.56 207 ALA A O 1
ATOM 1315 N N . GLY A 1 208 ? 2.615 4.700 -9.886 1.00 95.38 208 GLY A N 1
ATOM 1316 C CA . GLY A 1 208 ? 1.541 3.708 -9.811 1.00 95.38 208 GLY A CA 1
ATOM 1317 C C . GLY A 1 208 ? 1.876 2.654 -8.758 1.00 95.38 208 GLY A C 1
ATOM 1318 O O . GLY A 1 208 ? 1.139 2.461 -7.792 1.00 95.38 208 GLY A O 1
ATOM 1319 N N . ILE A 1 209 ? 3.037 2.020 -8.909 1.00 98.00 209 ILE A N 1
ATOM 1320 C CA . ILE A 1 209 ? 3.583 1.059 -7.948 1.00 98.00 209 ILE A CA 1
ATOM 1321 C C . ILE A 1 209 ? 5.041 1.416 -7.661 1.00 98.00 209 ILE A C 1
ATOM 1323 O O . ILE A 1 209 ? 5.848 1.469 -8.582 1.00 98.00 209 ILE A O 1
ATOM 1327 N N . LEU A 1 210 ? 5.388 1.597 -6.390 1.00 97.81 210 LEU A N 1
ATOM 1328 C CA . LEU A 1 210 ? 6.756 1.723 -5.894 1.00 97.81 210 LEU A CA 1
ATOM 1329 C C . LEU A 1 210 ? 7.061 0.546 -4.964 1.00 97.81 210 LEU A C 1
ATOM 1331 O O . LEU A 1 210 ? 6.450 0.432 -3.906 1.00 97.81 210 LEU A O 1
ATOM 1335 N N . ALA A 1 211 ? 8.017 -0.306 -5.325 1.00 98.56 211 ALA A N 1
ATOM 1336 C CA . ALA A 1 211 ? 8.460 -1.435 -4.508 1.00 98.56 211 ALA A CA 1
ATOM 1337 C C . ALA A 1 211 ? 9.976 -1.379 -4.285 1.00 98.56 211 ALA A C 1
ATOM 1339 O O . ALA A 1 211 ? 10.748 -1.449 -5.237 1.00 98.56 211 ALA A O 1
ATOM 1340 N N . GLN A 1 212 ? 10.424 -1.253 -3.039 1.00 98.19 212 GLN A N 1
ATOM 1341 C CA . GLN A 1 212 ? 11.844 -1.119 -2.708 1.00 98.19 212 GLN A CA 1
ATOM 1342 C C . GLN A 1 212 ? 12.254 -2.060 -1.577 1.00 98.19 212 GLN A C 1
ATOM 1344 O O . GLN A 1 212 ? 11.639 -2.063 -0.512 1.00 98.19 212 GLN A O 1
ATOM 1349 N N . GLY A 1 213 ? 13.331 -2.811 -1.798 1.00 97.06 213 GLY A N 1
ATOM 1350 C CA . GLY A 1 213 ? 13.996 -3.645 -0.802 1.00 97.06 213 GLY A CA 1
ATOM 1351 C C . GLY A 1 213 ? 15.437 -3.185 -0.596 1.00 97.06 213 GLY A C 1
ATOM 1352 O O . GLY A 1 213 ? 16.256 -3.299 -1.507 1.00 97.06 213 GLY A O 1
ATOM 1353 N N . THR A 1 214 ? 15.782 -2.670 0.586 1.00 95.44 214 THR A N 1
ATOM 1354 C CA . THR A 1 214 ? 17.140 -2.147 0.846 1.00 95.44 214 THR A CA 1
ATOM 1355 C C . THR A 1 214 ? 18.059 -3.115 1.591 1.00 95.44 214 THR A C 1
ATOM 1357 O O . THR A 1 214 ? 19.255 -2.851 1.687 1.00 95.44 214 THR A O 1
ATOM 1360 N N . GLY A 1 215 ? 17.543 -4.225 2.127 1.00 93.44 215 GLY A N 1
ATOM 1361 C CA . GLY A 1 215 ? 18.326 -5.169 2.934 1.00 93.44 215 GLY A CA 1
ATOM 1362 C C . GLY A 1 215 ? 18.789 -6.433 2.205 1.00 93.44 215 GLY A C 1
ATOM 1363 O O . GLY A 1 215 ? 19.168 -7.399 2.865 1.00 93.44 215 GLY A O 1
ATOM 1364 N N . GLY A 1 216 ? 18.770 -6.472 0.867 1.00 91.06 216 GLY A N 1
ATOM 1365 C CA . GLY A 1 216 ? 19.235 -7.637 0.096 1.00 91.06 216 GLY A CA 1
ATOM 1366 C C . GLY A 1 216 ? 18.153 -8.629 -0.327 1.00 91.06 216 GLY A C 1
ATOM 1367 O O . GLY A 1 216 ? 18.472 -9.606 -1.005 1.00 91.06 216 GLY A O 1
ATOM 1368 N N . GLY A 1 217 ? 16.897 -8.407 0.068 1.00 95.94 217 GLY A N 1
ATOM 1369 C CA . GLY A 1 217 ? 15.766 -9.244 -0.326 1.00 95.94 217 GLY A CA 1
ATOM 1370 C C . GLY A 1 217 ? 15.362 -9.051 -1.789 1.00 95.94 217 GLY A C 1
ATOM 1371 O O . GLY A 1 217 ? 15.586 -7.995 -2.380 1.00 95.94 217 GLY A O 1
ATOM 1372 N N . ALA A 1 218 ? 14.751 -10.076 -2.384 1.00 97.69 218 ALA A N 1
ATOM 1373 C CA . ALA A 1 218 ? 14.196 -9.971 -3.731 1.00 97.69 218 ALA A CA 1
ATOM 1374 C C . ALA A 1 218 ? 12.996 -9.011 -3.761 1.00 97.69 218 ALA A C 1
ATOM 1376 O O . ALA A 1 218 ? 12.203 -8.969 -2.818 1.00 97.69 218 ALA A O 1
ATOM 1377 N N . VAL A 1 219 ? 12.834 -8.292 -4.870 1.00 98.75 219 VAL A N 1
ATOM 1378 C CA . VAL A 1 219 ? 11.684 -7.421 -5.128 1.00 98.75 219 VAL A CA 1
ATOM 1379 C C . VAL A 1 219 ? 10.919 -7.965 -6.325 1.00 98.75 219 VAL A C 1
ATOM 1381 O O . VAL A 1 219 ? 11.474 -8.121 -7.410 1.00 98.75 219 VAL A O 1
ATOM 1384 N N . ALA A 1 220 ? 9.643 -8.274 -6.135 1.00 98.69 220 ALA A N 1
ATOM 1385 C CA . ALA A 1 220 ? 8.773 -8.819 -7.165 1.00 98.69 220 ALA A CA 1
ATOM 1386 C C . ALA A 1 220 ? 7.500 -7.982 -7.291 1.00 98.69 220 ALA A C 1
ATOM 1388 O O . ALA A 1 220 ? 6.756 -7.823 -6.327 1.00 98.69 220 ALA A O 1
ATOM 1389 N N . VAL A 1 221 ? 7.225 -7.480 -8.492 1.00 98.81 221 VAL A N 1
ATOM 1390 C CA . VAL A 1 221 ? 5.989 -6.768 -8.828 1.00 98.81 221 VAL A CA 1
ATOM 1391 C C . VAL A 1 221 ? 5.263 -7.534 -9.924 1.00 98.81 221 VAL A C 1
ATOM 1393 O O . VAL A 1 221 ? 5.803 -7.750 -11.003 1.00 98.81 221 VAL A O 1
ATOM 1396 N N . THR A 1 222 ? 4.025 -7.940 -9.666 1.00 98.50 222 THR A N 1
ATOM 1397 C CA . THR A 1 222 ? 3.121 -8.548 -10.648 1.00 98.50 222 THR A CA 1
ATOM 1398 C C . THR A 1 222 ? 1.870 -7.688 -10.774 1.00 98.50 222 THR A C 1
ATOM 1400 O O . THR A 1 222 ? 0.988 -7.724 -9.917 1.00 98.50 222 THR A O 1
ATOM 1403 N N . ALA A 1 223 ? 1.780 -6.918 -11.855 1.00 97.38 223 ALA A N 1
ATOM 1404 C CA . ALA A 1 223 ? 0.656 -6.040 -12.149 1.00 97.38 223 ALA A CA 1
ATOM 1405 C C . ALA A 1 223 ? -0.211 -6.629 -13.268 1.00 97.38 223 ALA A C 1
ATOM 1407 O O . ALA A 1 223 ? 0.044 -6.414 -14.451 1.00 97.38 223 ALA A O 1
ATOM 1408 N N . ASN A 1 224 ? -1.234 -7.407 -12.906 1.00 95.94 224 ASN A N 1
ATOM 1409 C CA . ASN A 1 224 ? -2.138 -8.028 -13.881 1.00 95.94 224 ASN A CA 1
ATOM 1410 C C . ASN A 1 224 ? -3.244 -7.077 -14.363 1.00 95.94 224 ASN A C 1
ATOM 1412 O O . ASN A 1 224 ? -3.765 -7.266 -15.461 1.00 95.94 224 ASN A O 1
ATOM 1416 N N . GLY A 1 225 ? -3.617 -6.089 -13.546 1.00 95.19 225 GLY A N 1
ATOM 1417 C CA . GLY A 1 225 ? -4.513 -5.002 -13.937 1.00 95.19 225 GLY A CA 1
ATOM 1418 C C . GLY A 1 225 ? -3.763 -3.862 -14.625 1.00 95.19 225 GLY A C 1
ATOM 1419 O O . GLY A 1 225 ? -2.536 -3.804 -14.582 1.00 95.19 225 GLY A O 1
ATOM 1420 N N . ALA A 1 226 ? -4.503 -2.961 -15.280 1.00 93.94 226 ALA A N 1
ATOM 1421 C CA . ALA A 1 226 ? -3.910 -1.770 -15.886 1.00 93.94 226 ALA A CA 1
ATOM 1422 C C . ALA A 1 226 ? -3.269 -0.886 -14.808 1.00 93.94 226 ALA A C 1
ATOM 1424 O O . ALA A 1 226 ? -3.825 -0.757 -13.715 1.00 93.94 226 ALA A O 1
ATOM 1425 N N . VAL A 1 227 ? -2.132 -0.272 -15.124 1.00 94.75 227 VAL A N 1
ATOM 1426 C CA . VAL A 1 227 ? -1.450 0.664 -14.222 1.00 94.75 227 VAL A CA 1
ATOM 1427 C C . VAL A 1 227 ? -1.353 2.021 -14.904 1.00 94.75 227 VAL A C 1
ATOM 1429 O O . VAL A 1 227 ? -0.805 2.128 -16.001 1.00 94.75 227 VAL A O 1
ATOM 1432 N N . ASP A 1 228 ? -1.890 3.039 -14.244 1.00 88.38 228 ASP A N 1
ATOM 1433 C CA . ASP A 1 228 ? -1.806 4.441 -14.637 1.00 88.38 228 ASP A CA 1
ATOM 1434 C C . ASP A 1 228 ? -1.145 5.223 -13.487 1.00 88.38 228 ASP A C 1
ATOM 1436 O O . ASP A 1 228 ? -1.810 5.581 -12.516 1.00 88.38 228 ASP A O 1
ATOM 1440 N N . GLY A 1 229 ? 0.187 5.335 -13.517 1.00 82.75 229 GLY A N 1
ATOM 1441 C CA . GLY A 1 229 ? 0.995 6.169 -12.628 1.00 82.75 229 GLY A CA 1
ATOM 1442 C C . GLY A 1 229 ? 1.018 7.640 -13.049 1.00 82.75 229 GLY A C 1
ATOM 1443 O O . GLY A 1 229 ? 0.536 8.002 -14.113 1.00 82.75 229 GLY A O 1
ATOM 1444 N N . GLY A 1 230 ? 1.602 8.497 -12.213 1.00 85.50 230 GLY A N 1
ATOM 1445 C CA . GLY A 1 230 ? 1.781 9.912 -12.528 1.00 85.50 230 GLY A CA 1
ATOM 1446 C C . GLY A 1 230 ? 3.089 10.139 -13.285 1.00 85.50 230 GLY A C 1
ATOM 1447 O O . GLY A 1 230 ? 3.115 10.300 -14.505 1.00 85.50 230 GLY A O 1
ATOM 1448 N N . ALA A 1 231 ? 4.204 10.085 -12.552 1.00 88.88 231 ALA A N 1
ATOM 1449 C CA . ALA A 1 231 ? 5.541 10.169 -13.138 1.00 88.88 231 ALA A CA 1
ATOM 1450 C C . ALA A 1 231 ? 6.062 8.807 -13.605 1.00 88.88 231 ALA A C 1
ATOM 1452 O O . ALA A 1 231 ? 6.689 8.730 -14.653 1.00 88.88 231 ALA A O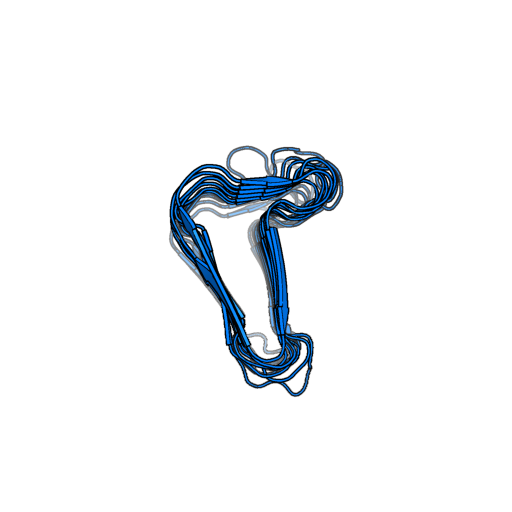 1
ATOM 1453 N N . THR A 1 232 ? 5.801 7.738 -12.852 1.00 92.62 232 THR A N 1
ATOM 1454 C CA . THR A 1 232 ? 6.298 6.397 -13.185 1.00 92.62 232 THR A CA 1
ATOM 1455 C C . THR A 1 232 ? 5.175 5.378 -13.056 1.00 92.62 232 THR A C 1
ATOM 1457 O O . THR A 1 232 ? 4.438 5.389 -12.067 1.00 92.62 232 THR A O 1
ATOM 1460 N N . GLY A 1 233 ? 5.044 4.464 -14.017 1.00 94.88 233 GLY A N 1
ATOM 1461 C CA . GLY A 1 233 ? 4.079 3.366 -13.916 1.00 94.88 233 GLY A CA 1
ATOM 1462 C C . GLY A 1 233 ? 4.449 2.412 -12.779 1.00 94.88 233 GLY A C 1
ATOM 1463 O O . GLY A 1 233 ? 3.741 2.309 -11.774 1.00 94.88 233 GLY A O 1
ATOM 1464 N N . ILE A 1 234 ? 5.593 1.740 -12.924 1.00 97.38 234 ILE A N 1
ATOM 1465 C CA . ILE A 1 234 ? 6.150 0.817 -11.928 1.00 97.38 234 ILE A CA 1
ATOM 1466 C C . ILE A 1 234 ? 7.610 1.176 -11.654 1.00 97.38 234 ILE A C 1
ATOM 1468 O O . ILE A 1 234 ? 8.424 1.140 -12.567 1.00 97.38 234 ILE A O 1
ATOM 1472 N N . ALA A 1 235 ? 7.950 1.445 -10.398 1.00 97.38 235 ALA A N 1
ATOM 1473 C CA . ALA A 1 235 ? 9.314 1.597 -9.907 1.00 97.38 235 ALA A CA 1
ATOM 1474 C C . ALA A 1 235 ? 9.651 0.439 -8.955 1.00 97.38 235 ALA A C 1
ATOM 1476 O O . ALA A 1 235 ? 8.988 0.266 -7.930 1.00 97.38 235 ALA A O 1
ATOM 1477 N N . ALA A 1 236 ? 10.673 -0.357 -9.274 1.00 98.31 236 ALA A N 1
ATOM 1478 C CA . ALA A 1 236 ? 11.097 -1.491 -8.452 1.00 98.31 236 ALA A CA 1
ATOM 1479 C C . ALA A 1 236 ? 12.615 -1.487 -8.205 1.00 98.31 236 ALA A C 1
ATOM 1481 O O . ALA A 1 236 ? 13.399 -1.434 -9.147 1.00 98.31 236 ALA A O 1
ATOM 1482 N N . GLY A 1 237 ? 13.052 -1.567 -6.947 1.00 97.88 237 GLY A N 1
ATOM 1483 C CA . GLY A 1 237 ? 14.470 -1.433 -6.601 1.00 97.88 237 GLY A CA 1
ATOM 1484 C C . GLY A 1 237 ? 14.942 -2.399 -5.523 1.00 97.88 237 GLY A C 1
ATOM 1485 O O . GLY A 1 237 ? 14.336 -2.455 -4.457 1.00 97.88 237 GLY A O 1
ATOM 1486 N N . ALA A 1 238 ? 16.041 -3.113 -5.765 1.00 96.69 238 ALA A N 1
ATOM 1487 C CA . ALA A 1 238 ? 16.695 -3.974 -4.781 1.00 96.69 238 ALA A CA 1
ATOM 1488 C C . ALA A 1 238 ? 18.171 -3.586 -4.594 1.00 96.69 238 ALA A C 1
ATOM 1490 O O . ALA A 1 238 ? 18.933 -3.477 -5.555 1.00 96.69 238 ALA A O 1
ATOM 1491 N N . VAL A 1 239 ? 18.576 -3.407 -3.337 1.00 93.56 239 VAL A N 1
ATOM 1492 C CA . VAL A 1 239 ? 19.977 -3.202 -2.925 1.00 93.56 239 VAL A CA 1
ATOM 1493 C C . VAL A 1 239 ? 20.600 -4.556 -2.590 1.00 93.56 239 VAL A C 1
ATOM 1495 O O . VAL A 1 239 ? 19.917 -5.435 -2.066 1.00 93.56 239 VAL A O 1
ATOM 1498 N N . GLY A 1 240 ? 21.893 -4.743 -2.857 1.00 90.12 240 GLY A N 1
ATOM 1499 C CA . GLY A 1 240 ? 22.577 -6.028 -2.687 1.00 90.12 240 GLY A CA 1
ATOM 1500 C C . GLY A 1 240 ? 22.151 -7.097 -3.703 1.00 90.12 240 GLY A C 1
ATOM 1501 O O . GLY A 1 240 ? 21.854 -6.802 -4.857 1.00 90.12 240 GLY A O 1
ATOM 1502 N N . ALA A 1 241 ? 22.149 -8.368 -3.286 1.00 90.19 241 ALA A N 1
ATOM 1503 C CA . ALA A 1 241 ? 21.992 -9.524 -4.182 1.00 90.19 241 ALA A CA 1
ATOM 1504 C C . ALA A 1 241 ? 20.537 -9.866 -4.569 1.00 90.19 241 ALA A C 1
ATOM 1506 O O . ALA A 1 241 ? 20.305 -10.860 -5.262 1.00 90.19 241 ALA A O 1
ATOM 1507 N N . GLY A 1 242 ? 19.557 -9.094 -4.095 1.00 94.25 242 GLY A N 1
ATOM 1508 C CA . GLY A 1 242 ? 18.145 -9.323 -4.379 1.00 94.25 242 GLY A CA 1
ATOM 1509 C C . GLY A 1 242 ? 17.828 -9.120 -5.858 1.00 94.25 242 GLY A C 1
ATOM 1510 O O . GLY A 1 242 ? 18.209 -8.115 -6.450 1.00 94.25 242 GLY A O 1
ATOM 1511 N N . THR A 1 243 ? 17.116 -10.066 -6.466 1.00 96.06 243 THR A N 1
ATOM 1512 C CA . THR A 1 243 ? 16.624 -9.910 -7.841 1.00 96.06 243 THR A CA 1
ATOM 1513 C C . THR A 1 243 ? 15.454 -8.933 -7.874 1.00 96.06 243 THR A C 1
ATOM 1515 O O . THR A 1 243 ? 14.557 -9.042 -7.033 1.00 96.06 243 THR A O 1
ATOM 1518 N N . VAL A 1 244 ? 15.402 -8.059 -8.876 1.00 98.31 244 VAL A N 1
ATOM 1519 C CA . VAL A 1 244 ? 14.216 -7.259 -9.202 1.00 98.31 244 VAL A CA 1
ATOM 1520 C C . VAL A 1 244 ? 13.451 -7.960 -10.316 1.00 98.31 244 VAL A C 1
ATOM 1522 O O . VAL A 1 244 ? 13.986 -8.199 -11.392 1.00 98.31 244 VAL A O 1
ATOM 1525 N N . SER A 1 245 ? 12.184 -8.287 -10.087 1.00 98.19 245 SER A N 1
ATOM 1526 C CA . SER A 1 245 ? 11.311 -8.868 -11.105 1.00 98.19 245 SER A CA 1
ATOM 1527 C C . SER A 1 245 ? 10.040 -8.047 -11.276 1.00 98.19 245 SER A C 1
ATOM 1529 O O . SER A 1 245 ? 9.368 -7.720 -10.301 1.00 98.19 245 SER A O 1
ATOM 1531 N N . VAL A 1 246 ? 9.702 -7.714 -12.519 1.00 98.56 246 VAL A N 1
ATOM 1532 C CA . VAL A 1 246 ? 8.472 -6.998 -12.873 1.00 98.56 246 VAL A CA 1
ATOM 1533 C C . VAL A 1 246 ? 7.735 -7.795 -13.937 1.00 98.56 246 VAL A C 1
ATOM 1535 O O . VAL A 1 246 ? 8.275 -8.087 -14.998 1.00 98.56 246 VAL A O 1
ATOM 1538 N N . THR A 1 247 ? 6.489 -8.156 -13.664 1.00 98.19 247 THR A N 1
ATOM 1539 C CA . THR A 1 247 ? 5.594 -8.812 -14.617 1.00 98.19 247 THR A CA 1
ATOM 1540 C C . THR A 1 247 ? 4.357 -7.953 -14.806 1.00 98.19 247 THR A C 1
ATOM 1542 O O . THR A 1 247 ? 3.654 -7.662 -13.840 1.00 98.19 247 THR A O 1
ATOM 1545 N N . THR A 1 248 ? 4.064 -7.566 -16.043 1.00 96.88 248 THR A N 1
ATOM 1546 C CA . THR A 1 248 ? 2.819 -6.872 -16.391 1.00 96.88 248 THR A CA 1
ATOM 1547 C C . THR A 1 248 ? 1.886 -7.840 -17.109 1.00 96.88 248 THR A C 1
ATOM 1549 O O . THR A 1 248 ? 2.322 -8.626 -17.942 1.00 96.88 248 THR A O 1
ATOM 1552 N N . GLY A 1 249 ? 0.599 -7.834 -16.772 1.00 94.38 249 GLY A N 1
ATOM 1553 C CA . GLY A 1 249 ? -0.432 -8.627 -17.453 1.00 94.38 249 GLY A CA 1
ATOM 1554 C C . GLY A 1 249 ? -1.328 -7.788 -18.362 1.00 94.38 249 GLY A C 1
ATOM 1555 O O . GLY A 1 249 ? -1.829 -8.291 -19.365 1.00 94.38 249 GLY A O 1
ATOM 1556 N N . ALA A 1 250 ? -1.501 -6.509 -18.032 1.00 93.62 250 ALA A N 1
ATOM 1557 C CA . ALA A 1 250 ? -2.256 -5.536 -18.809 1.00 93.62 250 ALA A CA 1
ATOM 1558 C C . ALA A 1 250 ? -1.370 -4.343 -19.191 1.00 93.62 250 ALA A C 1
ATOM 1560 O O . ALA A 1 250 ? -0.184 -4.304 -18.863 1.00 93.62 250 ALA A O 1
ATOM 1561 N N . ALA A 1 251 ? -1.953 -3.395 -19.925 1.00 90.81 251 ALA A N 1
ATOM 1562 C CA . ALA A 1 251 ? -1.232 -2.226 -20.395 1.00 90.81 251 ALA A CA 1
ATOM 1563 C C . ALA A 1 251 ? -0.884 -1.245 -19.259 1.00 90.81 251 ALA A C 1
ATOM 1565 O O . ALA A 1 251 ? -1.659 -1.069 -18.313 1.00 90.81 251 ALA A O 1
ATOM 1566 N N . LEU A 1 252 ? 0.262 -0.583 -19.401 1.00 92.19 252 LEU A N 1
ATOM 1567 C CA . LEU A 1 252 ? 0.731 0.526 -18.571 1.00 92.19 252 LEU A CA 1
ATOM 1568 C C . LEU A 1 252 ? 0.575 1.834 -19.359 1.00 92.19 252 LEU A C 1
ATOM 1570 O O . LEU A 1 252 ? 1.017 1.899 -20.503 1.00 92.19 252 LEU A O 1
ATOM 1574 N N . GLY A 1 253 ? -0.049 2.855 -18.766 1.00 86.00 253 GLY A N 1
ATOM 1575 C CA . GLY A 1 253 ? -0.154 4.196 -19.368 1.00 86.00 253 GLY A CA 1
ATOM 1576 C C . GLY A 1 253 ? -1.171 4.301 -20.513 1.00 86.00 253 GLY A C 1
ATOM 1577 O O . GLY A 1 253 ? -1.092 5.184 -21.360 1.00 86.00 253 GLY A O 1
ATOM 1578 N N . ALA A 1 254 ? -2.135 3.374 -20.587 1.00 75.00 254 ALA A N 1
ATOM 1579 C CA . ALA A 1 254 ? -3.113 3.325 -21.680 1.00 75.00 254 ALA A CA 1
ATOM 1580 C C . ALA A 1 254 ? -4.163 4.457 -21.648 1.00 75.00 254 ALA A C 1
ATOM 1582 O O . ALA A 1 254 ? -4.834 4.691 -22.655 1.00 75.00 254 ALA A O 1
ATOM 1583 N N . GLY A 1 255 ? -4.359 5.107 -20.494 1.00 72.25 255 GLY A N 1
ATOM 1584 C CA . GLY A 1 255 ? -5.245 6.263 -20.337 1.00 72.25 255 GLY A CA 1
ATOM 1585 C C . GLY A 1 255 ? -4.489 7.564 -20.576 1.00 72.25 255 GLY A C 1
ATOM 1586 O O . GLY A 1 255 ? -4.810 8.317 -21.500 1.00 72.25 255 GLY A O 1
ATOM 1587 N N . THR A 1 256 ? -3.461 7.780 -19.763 1.00 72.69 256 THR A N 1
ATOM 1588 C CA . THR A 1 256 ? -2.474 8.849 -19.904 1.00 72.69 256 THR A CA 1
ATOM 1589 C C . THR A 1 256 ? -1.075 8.253 -19.865 1.00 72.69 256 THR A C 1
ATOM 1591 O O . THR A 1 256 ? -0.787 7.412 -19.019 1.00 72.69 256 THR A O 1
ATOM 1594 N N . ALA A 1 257 ? -0.212 8.657 -20.797 1.00 71.06 257 ALA A N 1
ATOM 1595 C CA . ALA A 1 257 ? 1.194 8.293 -20.717 1.00 71.06 257 ALA A CA 1
ATOM 1596 C C . ALA A 1 257 ? 1.815 8.941 -19.471 1.00 71.06 257 ALA A C 1
ATOM 1598 O O . ALA A 1 257 ? 1.413 10.032 -19.054 1.00 71.06 257 ALA A O 1
ATOM 1599 N N . PHE A 1 258 ? 2.768 8.244 -18.860 1.00 81.31 258 PHE A N 1
ATOM 1600 C CA . PHE A 1 258 ? 3.489 8.764 -17.703 1.00 81.31 258 PHE A CA 1
ATOM 1601 C C . PHE A 1 258 ? 4.409 9.891 -18.134 1.00 81.31 258 PHE A C 1
ATOM 1603 O O . PHE A 1 258 ? 5.072 9.756 -19.154 1.00 81.31 258 PHE A O 1
ATOM 1610 N N . VAL A 1 259 ? 4.545 10.937 -17.318 1.00 84.12 259 VAL A N 1
ATOM 1611 C CA . VAL A 1 259 ? 5.509 12.017 -17.608 1.00 84.12 259 VAL A CA 1
ATOM 1612 C C . VAL A 1 259 ? 6.960 11.499 -17.592 1.00 84.12 259 VAL A C 1
ATOM 1614 O O . VAL A 1 259 ? 7.842 12.084 -18.215 1.00 84.12 259 VAL A O 1
ATOM 1617 N N . GLY A 1 260 ? 7.222 10.425 -16.844 1.00 87.31 260 GLY A N 1
ATOM 1618 C CA . GLY A 1 260 ? 8.503 9.727 -16.766 1.00 87.31 260 GLY A CA 1
ATOM 1619 C C . GLY A 1 260 ? 8.421 8.323 -17.362 1.00 87.31 260 GLY A C 1
ATOM 1620 O O . GLY A 1 260 ? 7.889 8.138 -18.453 1.00 87.31 260 GLY A O 1
ATOM 1621 N N . ASN A 1 261 ? 8.996 7.336 -16.669 1.00 90.88 261 ASN A N 1
ATOM 1622 C CA . ASN A 1 261 ? 9.208 5.999 -17.226 1.00 90.88 261 ASN A CA 1
ATOM 1623 C C . ASN A 1 261 ? 7.988 5.081 -17.057 1.00 90.88 261 ASN A C 1
ATOM 1625 O O . ASN A 1 261 ? 7.284 5.124 -16.045 1.00 90.88 261 ASN A O 1
ATOM 1629 N N . GLY A 1 262 ? 7.786 4.159 -17.997 1.00 93.75 262 GLY A N 1
ATOM 1630 C CA . GLY A 1 262 ? 6.782 3.102 -17.854 1.00 93.75 262 GLY A CA 1
ATOM 1631 C C . GLY A 1 262 ? 7.130 2.121 -16.749 1.00 93.75 262 GLY A C 1
ATOM 1632 O O . GLY A 1 262 ? 6.391 1.957 -15.773 1.00 93.75 262 GLY A O 1
ATOM 1633 N N . ILE A 1 263 ? 8.291 1.496 -16.895 1.00 95.88 263 ILE A N 1
ATOM 1634 C CA . ILE A 1 263 ? 8.902 0.647 -15.878 1.00 95.88 263 ILE A CA 1
ATOM 1635 C C . ILE A 1 263 ? 10.295 1.185 -15.576 1.00 95.88 263 ILE A C 1
ATOM 1637 O O . ILE A 1 263 ? 11.118 1.315 -16.475 1.00 95.88 263 ILE A O 1
ATOM 1641 N N . GLU A 1 264 ? 10.577 1.429 -14.305 1.00 96.44 264 GLU A N 1
ATOM 1642 C CA . GLU A 1 264 ? 11.899 1.750 -13.789 1.00 96.44 264 GLU A CA 1
ATOM 1643 C C . GLU A 1 264 ? 12.358 0.640 -12.843 1.00 96.44 264 GLU A C 1
ATOM 1645 O O . GLU A 1 264 ? 11.662 0.290 -11.887 1.00 96.44 264 GLU A O 1
ATOM 1650 N N . THR A 1 265 ? 13.533 0.068 -13.106 1.00 97.06 265 THR A N 1
ATOM 1651 C CA . THR A 1 265 ? 14.116 -0.960 -12.236 1.00 97.06 265 THR A CA 1
ATOM 1652 C C . THR A 1 265 ? 15.565 -0.670 -11.898 1.00 97.06 265 THR A C 1
ATOM 1654 O O . THR A 1 265 ? 16.339 -0.260 -12.764 1.00 97.06 265 THR A O 1
ATOM 1657 N N . VAL A 1 266 ? 15.942 -0.932 -10.646 1.00 95.50 266 VAL A N 1
ATOM 1658 C CA . VAL A 1 266 ? 17.329 -0.830 -10.180 1.00 95.50 266 VAL A CA 1
ATOM 1659 C C . VAL A 1 266 ? 17.674 -2.044 -9.326 1.00 95.50 266 VAL A C 1
ATOM 1661 O O . VAL A 1 266 ? 17.163 -2.189 -8.219 1.00 95.50 266 VAL A O 1
ATOM 1664 N N . ALA A 1 267 ? 18.570 -2.893 -9.813 1.00 94.88 267 ALA A N 1
ATOM 1665 C CA . ALA A 1 267 ? 19.201 -3.939 -9.017 1.00 94.88 267 ALA A CA 1
ATOM 1666 C C . ALA A 1 267 ? 20.683 -3.599 -8.810 1.00 94.88 267 ALA A C 1
ATOM 1668 O O . ALA A 1 267 ? 21.368 -3.196 -9.752 1.00 94.88 267 ALA A O 1
ATOM 1669 N N . GLU A 1 268 ? 21.194 -3.728 -7.584 1.00 93.62 268 GLU A N 1
ATOM 1670 C CA . GLU A 1 268 ? 22.630 -3.560 -7.341 1.00 93.62 268 GLU A CA 1
ATOM 1671 C C . GLU A 1 268 ? 23.391 -4.799 -7.823 1.00 93.62 268 GLU A C 1
ATOM 1673 O O . GLU A 1 268 ? 23.910 -4.799 -8.931 1.00 93.62 268 GLU A O 1
ATOM 1678 N N . ASP A 1 269 ? 23.399 -5.899 -7.072 1.00 90.94 269 ASP A N 1
ATOM 1679 C CA . ASP A 1 269 ? 24.135 -7.114 -7.454 1.00 90.94 269 ASP A CA 1
ATOM 1680 C C . ASP A 1 269 ? 23.253 -8.210 -8.070 1.00 90.94 269 ASP A C 1
ATOM 1682 O O . ASP A 1 269 ? 23.785 -9.129 -8.702 1.00 90.94 269 ASP A O 1
ATOM 1686 N N . GLY A 1 270 ? 21.933 -8.130 -7.873 1.00 93.19 270 GLY A N 1
ATOM 1687 C CA . GLY A 1 270 ? 20.956 -9.092 -8.383 1.00 93.19 270 GLY A CA 1
ATOM 1688 C C . GLY A 1 270 ? 20.516 -8.835 -9.825 1.00 93.19 270 GLY A C 1
ATOM 1689 O O . GLY A 1 270 ? 20.767 -7.779 -10.399 1.00 93.19 270 GLY A O 1
ATOM 1690 N N . ASP A 1 271 ? 19.839 -9.820 -10.413 1.00 94.81 271 ASP A N 1
ATOM 1691 C CA . ASP A 1 271 ? 19.288 -9.708 -11.764 1.00 94.81 271 ASP A CA 1
ATOM 1692 C C . ASP A 1 271 ? 18.033 -8.827 -11.795 1.00 94.81 271 ASP A C 1
ATOM 1694 O O . ASP A 1 271 ? 17.223 -8.842 -10.865 1.00 94.81 271 ASP A O 1
ATOM 1698 N N . THR A 1 272 ? 17.830 -8.147 -12.917 1.00 96.31 272 THR A N 1
ATOM 1699 C CA . THR A 1 272 ? 16.577 -7.485 -13.279 1.00 96.31 272 THR A CA 1
ATOM 1700 C C . THR A 1 272 ? 15.860 -8.319 -14.336 1.00 96.31 272 THR A C 1
ATOM 1702 O O . THR A 1 272 ? 16.391 -8.546 -15.422 1.00 96.31 272 THR A O 1
ATOM 1705 N N . VAL A 1 273 ? 14.629 -8.747 -14.060 1.00 96.62 273 VAL A N 1
ATOM 1706 C CA . VAL A 1 273 ? 13.813 -9.556 -14.976 1.00 96.62 273 VAL A CA 1
ATOM 1707 C C . VAL A 1 273 ? 12.468 -8.881 -15.217 1.00 96.62 273 VAL A C 1
ATOM 1709 O O . VAL A 1 273 ? 11.635 -8.797 -14.320 1.00 96.62 273 VAL A O 1
ATOM 1712 N N . ILE A 1 274 ? 12.221 -8.441 -16.446 1.00 97.50 274 ILE A N 1
ATOM 1713 C CA . ILE A 1 274 ? 10.975 -7.793 -16.857 1.00 97.50 274 ILE A CA 1
ATOM 1714 C C . ILE A 1 274 ? 10.239 -8.699 -17.849 1.00 97.50 274 ILE A C 1
ATOM 1716 O O . ILE A 1 274 ? 10.797 -9.119 -18.864 1.00 97.50 274 ILE A O 1
ATOM 1720 N N . THR A 1 275 ? 8.978 -9.015 -17.553 1.00 97.50 275 THR A N 1
ATOM 1721 C CA . THR A 1 275 ? 8.099 -9.833 -18.401 1.00 97.50 275 THR A CA 1
ATOM 1722 C C . THR A 1 275 ? 6.844 -9.053 -18.780 1.00 97.50 275 THR A C 1
ATOM 1724 O O . THR A 1 275 ? 6.052 -8.678 -17.918 1.00 97.50 275 THR A O 1
ATOM 1727 N N . LEU A 1 276 ? 6.644 -8.837 -20.079 1.00 95.81 276 LEU A N 1
ATOM 1728 C CA . LEU A 1 276 ? 5.576 -8.004 -20.627 1.00 95.81 276 LEU A CA 1
ATOM 1729 C C . LEU A 1 276 ? 4.413 -8.838 -21.166 1.00 95.81 276 LEU A C 1
ATOM 1731 O O . LEU A 1 276 ? 4.530 -9.513 -22.195 1.00 95.81 276 LEU A O 1
ATOM 1735 N N . GLY A 1 277 ? 3.269 -8.758 -20.499 1.00 93.56 277 GLY A N 1
ATOM 1736 C CA . GLY A 1 277 ? 1.994 -9.303 -20.968 1.00 93.56 277 GLY A CA 1
ATOM 1737 C C . GLY A 1 277 ? 1.124 -8.279 -21.701 1.00 93.56 277 GLY A C 1
ATOM 1738 O O . GLY A 1 277 ? 0.332 -8.674 -22.554 1.00 93.56 277 GLY A O 1
ATOM 1739 N N . GLY A 1 278 ? 1.296 -6.984 -21.411 1.00 91.19 278 GLY A N 1
ATOM 1740 C CA . GLY A 1 278 ? 0.589 -5.875 -22.059 1.00 91.19 278 GLY A CA 1
ATOM 1741 C C . GLY A 1 278 ? 1.530 -4.776 -22.555 1.00 91.19 278 GLY A C 1
ATOM 1742 O O . GLY A 1 278 ? 2.717 -4.779 -22.232 1.00 91.19 278 GLY A O 1
ATOM 1743 N N . ASP A 1 279 ? 0.983 -3.861 -23.358 1.00 91.50 279 ASP A N 1
ATOM 1744 C CA . ASP A 1 279 ? 1.722 -2.728 -23.927 1.00 91.50 279 ASP A CA 1
ATOM 1745 C C . ASP A 1 279 ? 2.134 -1.709 -22.849 1.00 91.50 279 ASP A C 1
ATOM 1747 O O . ASP A 1 279 ? 1.436 -1.529 -21.851 1.00 91.50 279 ASP A O 1
ATOM 1751 N N . ILE A 1 280 ? 3.245 -1.010 -23.063 1.00 92.12 280 ILE A N 1
ATOM 1752 C CA . ILE A 1 280 ? 3.720 0.081 -22.208 1.00 92.12 280 ILE A CA 1
ATOM 1753 C C . ILE A 1 280 ? 3.748 1.375 -23.015 1.00 92.12 280 ILE A C 1
ATOM 1755 O O . ILE A 1 280 ? 4.323 1.407 -24.106 1.00 92.12 280 ILE A O 1
ATOM 1759 N N . PHE A 1 281 ? 3.173 2.430 -22.441 1.00 89.62 281 PHE A N 1
ATOM 1760 C CA . PHE A 1 281 ? 3.206 3.792 -22.960 1.00 89.62 281 PHE A CA 1
ATOM 1761 C C . PHE A 1 281 ? 3.775 4.735 -21.896 1.00 89.62 281 PHE A C 1
ATOM 1763 O O . PHE A 1 281 ? 3.295 4.754 -20.762 1.00 89.62 281 PHE A O 1
ATOM 1770 N N . ALA A 1 282 ? 4.791 5.507 -22.262 1.00 88.69 282 ALA A N 1
ATOM 1771 C CA . ALA A 1 282 ? 5.443 6.490 -21.407 1.00 88.69 282 ALA A CA 1
ATOM 1772 C C . ALA A 1 282 ? 5.907 7.689 -22.250 1.00 88.69 282 ALA A C 1
ATOM 1774 O O . ALA A 1 282 ? 6.216 7.511 -23.427 1.00 88.69 282 ALA A O 1
ATOM 1775 N N . ASP A 1 283 ? 5.967 8.880 -21.652 1.00 86.12 283 ASP A N 1
ATOM 1776 C CA . ASP A 1 283 ? 6.537 10.070 -22.295 1.00 86.12 283 ASP A CA 1
ATOM 1777 C C . ASP A 1 283 ? 8.068 10.083 -22.191 1.00 86.12 283 ASP A C 1
ATOM 1779 O O . ASP A 1 283 ? 8.700 10.748 -22.992 1.00 86.12 283 ASP A O 1
ATOM 1783 N N . ALA A 1 284 ? 8.687 9.382 -21.230 1.00 86.69 284 ALA A N 1
ATOM 1784 C CA . ALA A 1 284 ? 10.140 9.178 -21.200 1.00 86.69 284 ALA A CA 1
ATOM 1785 C C . ALA A 1 284 ? 10.507 7.797 -21.768 1.00 86.69 284 ALA A C 1
ATOM 1787 O O . ALA A 1 284 ? 10.078 7.462 -22.871 1.00 86.69 284 ALA A O 1
ATOM 1788 N N . ASP A 1 285 ? 11.266 6.977 -21.032 1.00 89.31 285 ASP A N 1
ATOM 1789 C CA . ASP A 1 285 ? 11.545 5.606 -21.450 1.00 89.31 285 ASP A CA 1
ATOM 1790 C C . ASP A 1 285 ? 10.324 4.716 -21.186 1.00 89.31 285 ASP A C 1
ATOM 1792 O O . ASP A 1 285 ? 9.772 4.691 -20.079 1.00 89.31 285 ASP A O 1
ATOM 1796 N N . GLY A 1 286 ? 9.940 3.880 -22.152 1.00 90.94 286 GLY A N 1
ATOM 1797 C CA . GLY A 1 286 ? 8.960 2.828 -21.872 1.00 90.94 286 GLY A CA 1
ATOM 1798 C C . GLY A 1 286 ? 9.470 1.887 -20.771 1.00 90.94 286 GLY A C 1
ATOM 1799 O O . GLY A 1 286 ? 8.761 1.579 -19.811 1.00 90.94 286 GLY A O 1
ATOM 1800 N N . ILE A 1 287 ? 10.739 1.481 -20.862 1.00 93.19 287 ILE A N 1
ATOM 1801 C CA . ILE A 1 287 ? 11.447 0.728 -19.822 1.00 93.19 287 ILE A CA 1
ATOM 1802 C C . ILE A 1 287 ? 12.830 1.337 -19.600 1.00 93.19 287 ILE A C 1
ATOM 1804 O O . ILE A 1 287 ? 13.631 1.376 -20.527 1.00 93.19 287 ILE A O 1
ATOM 1808 N N . ASN A 1 288 ? 13.144 1.687 -18.355 1.00 93.19 288 ASN A N 1
ATOM 1809 C CA . ASN A 1 288 ? 14.485 2.010 -17.882 1.00 93.19 288 ASN A CA 1
ATOM 1810 C C . ASN A 1 288 ? 14.941 0.949 -16.867 1.00 93.19 288 ASN A C 1
ATOM 1812 O O . ASN A 1 288 ? 14.448 0.882 -15.737 1.00 93.19 288 ASN A O 1
ATOM 1816 N N . ALA A 1 289 ? 15.864 0.081 -17.276 1.00 93.12 289 ALA A N 1
ATOM 1817 C CA . ALA A 1 289 ? 16.326 -1.041 -16.469 1.00 93.12 289 ALA A CA 1
ATOM 1818 C C . ALA A 1 289 ? 17.825 -0.976 -16.177 1.00 93.12 289 ALA A C 1
ATOM 1820 O O . ALA A 1 289 ? 18.663 -1.014 -17.082 1.00 93.12 289 ALA A O 1
ATOM 1821 N N . VAL A 1 290 ? 18.165 -0.932 -14.888 1.00 90.69 290 VAL A N 1
ATOM 1822 C CA . VAL A 1 290 ? 19.540 -0.777 -14.414 1.00 90.69 290 VAL A CA 1
ATOM 1823 C C . VAL A 1 290 ? 19.939 -1.957 -13.528 1.00 90.69 290 VAL A C 1
ATOM 1825 O O . VAL A 1 290 ? 19.259 -2.267 -12.552 1.00 90.69 290 VAL A O 1
ATOM 1828 N N . ALA A 1 291 ? 21.077 -2.580 -13.844 1.00 90.44 291 ALA A N 1
ATOM 1829 C CA . ALA A 1 291 ? 21.795 -3.501 -12.959 1.00 90.44 291 ALA A CA 1
ATOM 1830 C C . ALA A 1 291 ? 23.235 -2.991 -12.745 1.00 90.44 291 ALA A C 1
ATOM 1832 O O . ALA A 1 291 ? 24.076 -3.072 -13.649 1.00 90.44 291 ALA A O 1
ATOM 1833 N N . THR A 1 292 ? 23.529 -2.389 -11.587 1.00 88.12 292 THR A N 1
ATOM 1834 C CA . THR A 1 292 ? 24.787 -1.633 -11.375 1.00 88.12 292 THR A CA 1
ATOM 1835 C C . THR A 1 292 ? 25.987 -2.492 -10.969 1.00 88.12 292 THR A C 1
ATOM 1837 O O . THR A 1 292 ? 27.127 -2.046 -11.104 1.00 88.12 292 THR A O 1
ATOM 1840 N N . GLY A 1 293 ? 25.750 -3.710 -10.499 1.00 87.00 293 GLY A N 1
ATOM 1841 C CA . GLY A 1 293 ? 26.734 -4.684 -10.038 1.00 87.00 293 GLY A CA 1
ATOM 1842 C C . GLY A 1 293 ? 26.816 -5.895 -10.964 1.00 87.00 293 GLY A C 1
ATOM 1843 O O . GLY A 1 293 ? 27.009 -5.764 -12.175 1.00 87.00 293 GLY A O 1
ATOM 1844 N N . THR A 1 294 ? 26.748 -7.101 -10.395 1.00 86.88 294 THR A N 1
ATOM 1845 C CA . THR A 1 294 ? 26.978 -8.347 -11.152 1.00 86.88 294 THR A CA 1
ATOM 1846 C C . THR A 1 294 ? 25.775 -8.877 -11.925 1.00 86.88 294 THR A C 1
ATOM 1848 O O . THR A 1 294 ? 25.956 -9.780 -12.744 1.00 86.88 294 THR A O 1
ATOM 1851 N N . GLY A 1 295 ? 24.581 -8.345 -11.671 1.00 88.19 295 GLY A N 1
ATOM 1852 C CA . GLY A 1 295 ? 23.339 -8.820 -12.265 1.00 88.19 295 GLY A CA 1
ATOM 1853 C C . GLY A 1 295 ? 23.251 -8.633 -13.777 1.00 88.19 295 GLY A C 1
ATOM 1854 O O . GLY A 1 295 ? 23.930 -7.789 -14.377 1.00 88.19 295 GLY A O 1
ATOM 1855 N N . ALA A 1 296 ? 22.396 -9.435 -14.399 1.00 91.19 296 ALA A N 1
ATOM 1856 C CA . ALA A 1 296 ? 21.953 -9.255 -15.774 1.00 91.19 296 ALA A CA 1
ATOM 1857 C C . ALA A 1 296 ? 20.611 -8.513 -15.819 1.00 91.19 296 ALA A C 1
ATOM 1859 O O . ALA A 1 296 ? 19.835 -8.543 -14.866 1.00 91.19 296 ALA A O 1
ATOM 1860 N N . VAL A 1 297 ? 20.314 -7.885 -16.956 1.00 94.00 297 VAL A N 1
ATOM 1861 C CA . VAL A 1 297 ? 18.968 -7.378 -17.258 1.00 94.00 297 VAL A CA 1
ATOM 1862 C C . VAL A 1 297 ? 18.362 -8.272 -18.327 1.00 94.00 297 VAL A C 1
ATOM 1864 O O . VAL A 1 297 ? 18.982 -8.522 -19.351 1.00 94.00 297 VAL A O 1
ATOM 1867 N N . THR A 1 298 ? 17.146 -8.760 -18.109 1.00 94.50 298 THR A N 1
ATOM 1868 C CA . THR A 1 298 ? 16.393 -9.555 -19.082 1.00 94.50 298 THR A CA 1
ATOM 1869 C C . THR A 1 298 ? 15.016 -8.944 -19.271 1.00 94.50 298 THR A C 1
ATOM 1871 O O . THR A 1 298 ? 14.246 -8.853 -18.319 1.00 94.50 298 THR A O 1
ATOM 1874 N N . VAL A 1 299 ? 14.680 -8.573 -20.508 1.00 93.81 299 VAL A N 1
ATOM 1875 C CA . VAL A 1 299 ? 13.340 -8.104 -20.885 1.00 93.81 299 VAL A CA 1
ATOM 1876 C C . VAL A 1 299 ? 12.746 -9.081 -21.894 1.00 93.81 299 VAL A C 1
ATOM 1878 O O . VAL A 1 299 ? 13.337 -9.356 -22.936 1.00 93.81 299 VAL A O 1
ATOM 1881 N N . THR A 1 300 ? 11.579 -9.637 -21.582 1.00 94.31 300 THR A N 1
ATOM 1882 C CA . THR A 1 300 ? 10.859 -10.581 -22.450 1.00 94.31 300 THR A CA 1
ATOM 1883 C C . THR A 1 300 ? 9.372 -10.260 -22.468 1.00 94.31 300 THR A C 1
ATOM 1885 O O . THR A 1 300 ? 8.881 -9.545 -21.602 1.00 94.31 300 THR A O 1
ATOM 1888 N N . GLY A 1 301 ? 8.629 -10.800 -23.432 1.00 90.94 301 GLY A N 1
ATOM 1889 C CA . GLY A 1 301 ? 7.175 -10.669 -23.465 1.00 90.94 301 GLY A CA 1
ATOM 1890 C C . GLY A 1 301 ? 6.626 -10.384 -24.854 1.00 90.94 301 GLY A C 1
ATOM 1891 O O . GLY A 1 301 ? 7.359 -10.405 -25.842 1.00 90.94 301 GLY A O 1
ATOM 1892 N N . ALA A 1 302 ? 5.314 -10.175 -24.915 1.00 88.56 302 ALA A N 1
ATOM 1893 C CA . ALA A 1 302 ? 4.581 -9.905 -26.151 1.00 88.56 302 ALA A CA 1
ATOM 1894 C C . ALA A 1 302 ? 4.085 -8.453 -26.263 1.00 88.56 302 ALA A C 1
ATOM 1896 O O . ALA A 1 302 ? 3.647 -8.062 -27.342 1.00 88.56 302 ALA A O 1
ATOM 1897 N N . GLY A 1 303 ? 4.124 -7.688 -25.166 1.00 86.88 303 GLY A N 1
ATOM 1898 C CA . GLY A 1 303 ? 3.720 -6.283 -25.149 1.00 86.88 303 GLY A CA 1
ATOM 1899 C C . GLY A 1 303 ? 4.661 -5.393 -25.957 1.00 86.88 303 GLY A C 1
ATOM 1900 O O . GLY A 1 303 ? 5.876 -5.602 -25.957 1.00 86.88 303 GLY A O 1
ATOM 1901 N N . ASN A 1 304 ? 4.097 -4.396 -26.635 1.00 88.19 304 ASN A N 1
ATOM 1902 C CA . ASN A 1 304 ? 4.870 -3.333 -27.269 1.00 88.19 304 ASN A CA 1
ATOM 1903 C C . ASN A 1 304 ? 5.364 -2.354 -26.204 1.00 88.19 304 ASN A C 1
ATOM 1905 O O . ASN A 1 304 ? 4.673 -2.106 -25.219 1.00 88.19 304 ASN A O 1
ATOM 1909 N N . VAL A 1 305 ? 6.536 -1.765 -26.417 1.00 89.75 305 VAL A N 1
ATOM 1910 C CA . VAL A 1 305 ? 7.093 -0.758 -25.511 1.00 89.75 305 VAL A CA 1
ATOM 1911 C C . VAL A 1 305 ? 7.270 0.534 -26.284 1.00 89.75 305 VAL A C 1
ATOM 1913 O O . VAL A 1 305 ? 7.970 0.549 -27.293 1.00 89.75 305 VAL A O 1
ATOM 1916 N N . THR A 1 306 ? 6.616 1.590 -25.811 1.00 87.25 306 THR A N 1
ATOM 1917 C CA . THR A 1 306 ? 6.671 2.926 -26.403 1.00 87.25 306 THR A CA 1
ATOM 1918 C C . THR A 1 306 ? 7.148 3.919 -25.351 1.00 87.25 306 THR A C 1
ATOM 1920 O O . THR A 1 306 ? 6.525 4.027 -24.294 1.00 87.25 306 THR A O 1
ATOM 1923 N N . GLY A 1 307 ? 8.234 4.619 -25.664 1.00 81.31 307 GLY A N 1
ATOM 1924 C CA . GLY A 1 307 ? 8.694 5.832 -24.992 1.00 81.31 307 GLY A CA 1
ATOM 1925 C C . GLY A 1 307 ? 8.822 6.970 -26.011 1.00 81.31 307 GLY A C 1
ATOM 1926 O O . GLY A 1 307 ? 8.897 6.689 -27.211 1.00 81.31 307 GLY A O 1
ATOM 1927 N N . ASP A 1 308 ? 8.808 8.221 -25.553 1.00 74.38 308 ASP A N 1
ATOM 1928 C CA . ASP A 1 308 ? 8.928 9.439 -26.380 1.00 74.38 308 ASP A CA 1
ATOM 1929 C C . ASP A 1 308 ? 9.795 10.497 -25.668 1.00 74.38 308 ASP A C 1
ATOM 1931 O O . ASP A 1 308 ? 9.421 11.669 -25.575 1.00 74.38 308 ASP A O 1
ATOM 1935 N N . ALA A 1 309 ? 10.939 10.084 -25.103 1.00 62.44 309 ALA A N 1
ATOM 1936 C CA . ALA A 1 309 ? 11.722 10.923 -24.190 1.00 62.44 309 ALA A CA 1
ATOM 1937 C C . ALA A 1 309 ? 12.247 12.214 -24.840 1.00 62.44 309 ALA A C 1
ATOM 1939 O O . ALA A 1 309 ? 12.526 13.195 -24.138 1.00 62.44 309 ALA A O 1
ATOM 1940 N N . ASP A 1 310 ? 12.359 12.250 -26.170 1.00 62.91 310 ASP A N 1
ATOM 1941 C CA . ASP A 1 310 ? 12.728 13.436 -26.941 1.00 62.91 310 ASP A CA 1
ATOM 1942 C C . ASP A 1 310 ? 11.535 14.235 -27.516 1.00 62.91 310 ASP A C 1
ATOM 1944 O O . ASP A 1 310 ? 11.729 15.320 -28.083 1.00 62.91 310 ASP A O 1
ATOM 1948 N N . GLY A 1 311 ? 10.301 13.752 -27.327 1.00 60.53 311 GLY A N 1
ATOM 1949 C CA . GLY A 1 311 ? 9.062 14.365 -27.810 1.00 60.53 311 GLY A CA 1
ATOM 1950 C C . GLY A 1 311 ? 8.947 14.405 -29.336 1.00 60.53 311 GLY A C 1
ATOM 1951 O O . GLY A 1 311 ? 8.208 15.239 -29.881 1.00 60.53 311 GLY A O 1
ATOM 1952 N N . SER A 1 312 ? 9.729 13.588 -30.046 1.00 61.97 312 SER A N 1
ATOM 1953 C CA . SER A 1 312 ? 9.716 13.502 -31.507 1.00 61.97 312 SER A CA 1
ATOM 1954 C C . SER A 1 312 ? 8.478 12.779 -32.042 1.00 61.97 312 SER A C 1
ATOM 1956 O O . SER A 1 312 ? 8.145 12.931 -33.227 1.00 61.97 312 SER A O 1
ATOM 1958 N N . GLY A 1 313 ? 7.777 12.028 -31.187 1.00 57.06 313 GLY A N 1
ATOM 1959 C CA . GLY A 1 313 ? 6.717 11.102 -31.568 1.00 57.06 313 GLY A CA 1
ATOM 1960 C C . GLY A 1 313 ? 7.241 9.885 -32.336 1.00 57.06 313 GLY A C 1
ATOM 1961 O O . GLY A 1 313 ? 6.448 9.190 -32.984 1.00 57.06 313 GLY A O 1
ATOM 1962 N N . ASP A 1 314 ? 8.559 9.648 -32.321 1.00 55.72 314 ASP A N 1
ATOM 1963 C CA . ASP A 1 314 ? 9.191 8.474 -32.912 1.00 55.72 314 ASP A CA 1
ATOM 1964 C C . ASP A 1 314 ? 9.271 7.346 -31.881 1.00 55.72 314 ASP A C 1
ATOM 1966 O O . ASP A 1 314 ? 10.152 7.285 -31.030 1.00 55.72 314 ASP A O 1
ATOM 1970 N N . VAL A 1 315 ? 8.366 6.381 -32.026 1.00 49.69 315 VAL A N 1
ATOM 1971 C CA . VAL A 1 315 ? 8.294 5.169 -31.195 1.00 49.69 315 VAL A CA 1
ATOM 1972 C C . VAL A 1 315 ? 9.555 4.284 -31.255 1.00 49.69 315 VAL A C 1
ATOM 1974 O O . VAL A 1 315 ? 9.574 3.214 -30.646 1.00 49.69 315 VAL A O 1
ATOM 1977 N N . THR A 1 316 ? 10.575 4.659 -32.036 1.00 48.84 316 THR A N 1
ATOM 1978 C CA . THR A 1 316 ? 11.842 3.930 -32.162 1.00 48.84 316 THR A CA 1
ATOM 1979 C C . THR A 1 316 ? 13.009 4.515 -31.367 1.00 48.84 316 THR A C 1
ATOM 1981 O O . THR A 1 316 ? 14.003 3.798 -31.240 1.00 48.84 316 THR A O 1
ATOM 1984 N N . ASP A 1 317 ? 12.905 5.732 -30.817 1.00 53.34 317 ASP A N 1
ATOM 1985 C CA . ASP A 1 317 ? 14.050 6.386 -30.158 1.00 53.34 317 ASP A CA 1
ATOM 1986 C C . ASP A 1 317 ? 14.204 5.988 -28.669 1.00 53.34 317 ASP A C 1
ATOM 1988 O O . ASP A 1 317 ? 15.326 5.722 -28.250 1.00 53.34 317 ASP A O 1
ATOM 1992 N N . ASP A 1 318 ? 13.118 5.755 -27.904 1.00 62.09 318 ASP A N 1
ATOM 1993 C CA . ASP A 1 318 ? 13.202 5.583 -26.429 1.00 62.09 318 ASP A CA 1
ATOM 1994 C C . ASP A 1 318 ? 12.345 4.431 -25.839 1.00 62.09 318 ASP A C 1
ATOM 1996 O O . ASP A 1 318 ? 11.792 4.497 -24.740 1.00 62.09 318 ASP A O 1
ATOM 2000 N N . GLY A 1 319 ? 12.197 3.319 -26.568 1.00 72.94 319 GLY A N 1
ATOM 2001 C CA . GLY A 1 319 ? 11.404 2.172 -26.097 1.00 72.94 319 GLY A CA 1
ATOM 2002 C C . GLY A 1 319 ? 11.990 1.491 -24.848 1.00 72.94 319 GLY A C 1
ATOM 2003 O O . GLY A 1 319 ? 11.348 1.418 -23.802 1.00 72.94 319 GLY A O 1
ATOM 2004 N N . ILE A 1 320 ? 13.209 0.953 -24.952 1.00 82.06 320 ILE A N 1
ATOM 2005 C CA . ILE A 1 320 ? 13.865 0.208 -23.864 1.00 82.06 320 ILE A CA 1
ATOM 2006 C C . ILE A 1 320 ? 15.292 0.732 -23.677 1.00 82.06 320 ILE A C 1
ATOM 2008 O O . ILE A 1 320 ? 16.161 0.495 -24.518 1.00 82.06 320 ILE A O 1
ATOM 2012 N N . SER A 1 321 ? 15.541 1.362 -22.534 1.00 81.00 321 SER A N 1
ATOM 2013 C CA . SER A 1 321 ? 16.852 1.780 -22.046 1.00 81.00 321 SER A CA 1
ATOM 2014 C C . SER A 1 321 ? 17.378 0.765 -21.023 1.00 81.00 321 SER A C 1
ATOM 2016 O O . SER A 1 321 ? 16.735 0.480 -20.010 1.00 81.00 321 SER A O 1
ATOM 2018 N N . VAL A 1 322 ? 18.545 0.168 -21.296 1.00 78.75 322 VAL A N 1
ATOM 2019 C CA . VAL A 1 322 ? 19.175 -0.843 -20.427 1.00 78.75 322 VAL A CA 1
ATOM 2020 C C . VAL A 1 322 ? 20.610 -0.454 -20.104 1.00 78.75 322 VAL A C 1
ATOM 2022 O O . VAL A 1 322 ? 21.418 -0.224 -21.005 1.00 78.75 322 VAL A O 1
ATOM 2025 N N . THR A 1 323 ? 20.956 -0.463 -18.816 1.00 81.69 323 THR A N 1
ATOM 2026 C CA . THR A 1 323 ? 22.327 -0.251 -18.333 1.00 81.69 323 THR A CA 1
ATOM 2027 C C . THR A 1 323 ? 22.766 -1.409 -17.443 1.00 81.69 323 THR A C 1
ATOM 2029 O O . THR A 1 323 ? 22.165 -1.650 -16.398 1.00 81.69 323 THR A O 1
ATOM 2032 N N . THR A 1 324 ? 23.853 -2.097 -17.814 1.00 64.25 324 THR A N 1
ATOM 2033 C CA . THR A 1 324 ? 24.467 -3.142 -16.976 1.00 64.25 324 THR A CA 1
ATOM 2034 C C . THR A 1 324 ? 25.970 -2.939 -16.822 1.00 64.25 324 THR A C 1
ATOM 2036 O O . THR A 1 324 ? 26.672 -2.642 -17.790 1.00 64.25 324 THR A O 1
ATOM 2039 N N . ALA A 1 325 ? 26.494 -3.121 -15.605 1.00 62.75 325 ALA A N 1
ATOM 2040 C CA . ALA A 1 325 ? 27.944 -3.129 -15.378 1.00 62.75 325 ALA A CA 1
ATOM 2041 C C . ALA A 1 325 ? 28.597 -4.450 -15.824 1.00 62.75 325 ALA A C 1
ATOM 2043 O O . ALA A 1 325 ? 29.765 -4.470 -16.217 1.00 62.75 325 ALA A O 1
ATOM 2044 N N . SER A 1 326 ? 27.835 -5.548 -15.806 1.00 68.12 326 SER A N 1
ATOM 2045 C CA . SER A 1 326 ? 28.254 -6.872 -16.279 1.00 68.12 326 SER A CA 1
ATOM 2046 C C . SER A 1 326 ? 28.334 -6.976 -17.810 1.00 68.12 326 SER A C 1
ATOM 2048 O O . SER A 1 326 ? 29.041 -7.839 -18.335 1.00 68.12 326 SER A O 1
ATOM 2050 N N . GLY A 1 327 ? 27.621 -6.104 -18.534 1.00 53.03 327 GLY A N 1
ATOM 2051 C CA . GLY A 1 327 ? 27.467 -6.158 -19.988 1.00 53.03 327 GLY A CA 1
ATOM 2052 C C . GLY A 1 327 ? 26.523 -7.262 -20.481 1.00 53.03 327 GLY A C 1
ATOM 2053 O O . GLY A 1 327 ? 26.431 -7.467 -21.690 1.00 53.03 327 GLY A O 1
ATOM 2054 N N . ALA A 1 328 ? 25.848 -7.985 -19.578 1.00 55.62 328 ALA A N 1
ATOM 2055 C CA . ALA A 1 328 ? 24.875 -9.017 -19.927 1.00 55.62 328 ALA A CA 1
ATOM 2056 C C . ALA A 1 328 ? 23.474 -8.407 -20.102 1.00 55.62 328 ALA A C 1
ATOM 2058 O O . ALA A 1 328 ? 22.916 -7.859 -19.149 1.00 55.62 328 ALA A O 1
ATOM 2059 N N . ILE A 1 329 ? 22.946 -8.510 -21.327 1.00 64.62 329 ILE A N 1
ATOM 2060 C CA . ILE A 1 329 ? 21.578 -8.164 -21.748 1.00 64.62 329 ILE A CA 1
ATOM 2061 C C . ILE A 1 329 ? 21.027 -9.354 -22.537 1.00 64.62 329 ILE A C 1
ATOM 2063 O O . ILE A 1 329 ? 21.783 -9.860 -23.403 1.00 64.62 329 ILE A O 1
#

Secondary structure (DSSP, 8-state):
-EEEEEEEEEE--S-EEESS-SEEEEEEEEEEEEEES-EEESSS-SEEEE-SS-EEEEEES-EEESS-SEEEEESSSEEEEEESS-EEESSS-SEEEEESSS-EEEEEESS-EEESSEEEEEEESSS-EEEEESS-EEE-STT-EEEEEEE--TT----EEEEE-S-EEE--SSS-EEEEEEE-SSS-EEEEE-S-EEES-TT--SEEEEEEE-SS--EEEEE-S-EE-SSEEEEEEE-TTPPEEEEESS-BSSSS-BSS-SEEEEESSS-EEEEESS-EEBSS-SEEEEE-SS--EEEEES--EE--TTSS--TTTSSEEEEESS---